Protein AF-A0A9Q8UU69-F1 (afdb_monomer_lite)

Structure (mmCIF, N/CA/C/O backbone):
data_AF-A0A9Q8UU69-F1
#
_entry.id   AF-A0A9Q8UU69-F1
#
loop_
_atom_site.group_PDB
_atom_site.id
_atom_site.type_symbol
_atom_site.label_atom_id
_atom_site.label_alt_id
_atom_site.label_comp_id
_atom_site.label_asym_id
_atom_site.label_entity_id
_atom_site.label_seq_id
_atom_site.pdbx_PDB_ins_code
_atom_site.Cartn_x
_atom_site.Cartn_y
_atom_site.Cartn_z
_atom_site.occupancy
_atom_site.B_iso_or_equiv
_atom_site.auth_seq_id
_atom_site.auth_comp_id
_atom_site.auth_asym_id
_atom_site.auth_atom_id
_atom_site.pdbx_PDB_model_num
ATOM 1 N N . MET A 1 1 ? 11.390 20.833 4.017 1.00 37.16 1 MET A N 1
ATOM 2 C CA . MET A 1 1 ? 10.562 21.003 5.230 1.00 37.16 1 MET A CA 1
ATOM 3 C C . MET A 1 1 ? 10.595 19.684 5.981 1.00 37.16 1 MET A C 1
ATOM 5 O O . MET A 1 1 ? 10.158 18.682 5.435 1.00 37.16 1 MET A O 1
ATOM 9 N N . LYS A 1 2 ? 11.253 19.647 7.144 1.00 29.12 2 LYS A N 1
ATOM 10 C CA . LYS A 1 2 ? 11.398 18.438 7.964 1.00 29.12 2 LYS A CA 1
ATOM 11 C C . LYS A 1 2 ? 10.147 18.330 8.836 1.00 29.12 2 LYS A C 1
ATOM 13 O O . LYS A 1 2 ? 10.017 19.093 9.785 1.00 29.12 2 LYS A O 1
ATOM 18 N N . PHE A 1 3 ? 9.212 17.453 8.485 1.00 32.41 3 PHE A N 1
ATOM 19 C CA . PHE A 1 3 ? 8.108 17.127 9.382 1.00 32.41 3 PHE A CA 1
ATOM 20 C C . PHE A 1 3 ? 8.632 16.148 10.431 1.00 32.41 3 PHE A C 1
ATOM 22 O O . PHE A 1 3 ? 8.885 14.984 10.128 1.00 32.41 3 PHE A O 1
ATOM 29 N N . SER A 1 4 ? 8.842 16.653 11.648 1.00 34.62 4 SER A N 1
ATOM 30 C CA . SER A 1 4 ? 9.003 15.831 12.845 1.00 34.62 4 SER A CA 1
ATOM 31 C C . SER A 1 4 ? 7.801 14.902 12.963 1.00 34.62 4 SER A C 1
ATOM 33 O O . SER A 1 4 ? 6.692 15.350 13.252 1.00 34.62 4 SER A O 1
ATOM 35 N N . MET A 1 5 ? 8.017 13.609 12.739 1.00 35.50 5 MET A N 1
ATOM 36 C CA . MET A 1 5 ? 7.087 12.585 13.188 1.00 35.50 5 MET A CA 1
ATOM 37 C C . MET A 1 5 ? 7.252 12.456 14.698 1.00 35.50 5 MET A C 1
ATOM 39 O O . MET A 1 5 ? 8.263 11.962 15.192 1.00 35.50 5 MET A O 1
ATOM 43 N N . VAL A 1 6 ? 6.258 12.954 15.427 1.00 34.88 6 VAL A N 1
ATOM 44 C CA . VAL A 1 6 ? 6.075 12.652 16.842 1.00 34.88 6 VAL A CA 1
ATOM 45 C C . VAL A 1 6 ? 5.747 11.165 16.932 1.00 34.88 6 VAL A C 1
ATOM 47 O O . VAL A 1 6 ? 4.643 10.737 16.605 1.00 34.88 6 VAL A O 1
ATOM 50 N N . ALA A 1 7 ? 6.738 10.374 17.332 1.00 37.72 7 ALA A N 1
ATOM 51 C CA . ALA A 1 7 ? 6.528 9.022 17.808 1.00 37.72 7 ALA A CA 1
ATOM 52 C C . ALA A 1 7 ? 5.813 9.114 19.162 1.00 37.72 7 ALA A C 1
ATOM 54 O O . ALA A 1 7 ? 6.440 9.351 20.190 1.00 37.72 7 ALA A O 1
ATOM 55 N N . ALA A 1 8 ? 4.494 8.956 19.153 1.00 39.19 8 ALA A N 1
ATOM 56 C CA . ALA A 1 8 ? 3.713 8.674 20.350 1.00 39.19 8 ALA A CA 1
ATOM 57 C C . ALA A 1 8 ? 3.267 7.209 20.292 1.00 39.19 8 ALA A C 1
ATOM 59 O O . ALA A 1 8 ? 2.091 6.903 20.140 1.00 39.19 8 ALA A O 1
ATOM 60 N N . ALA A 1 9 ? 4.236 6.296 20.357 1.00 34.91 9 ALA A N 1
ATOM 61 C CA . ALA A 1 9 ? 3.977 4.896 20.667 1.00 34.91 9 ALA A CA 1
ATOM 62 C C . ALA A 1 9 ? 4.223 4.706 22.166 1.00 34.91 9 ALA A C 1
ATOM 64 O O . ALA A 1 9 ? 5.233 4.149 22.592 1.00 34.91 9 ALA A O 1
ATOM 65 N N . SER A 1 10 ? 3.303 5.229 22.974 1.00 35.50 10 SER A N 1
ATOM 66 C CA . SER A 1 10 ? 3.180 4.815 24.366 1.00 35.50 10 SER A CA 1
ATOM 67 C C . SER A 1 10 ? 2.611 3.402 24.347 1.00 35.50 10 SER A C 1
ATOM 69 O O . SER A 1 10 ? 1.400 3.210 24.302 1.00 35.50 10 SER A O 1
ATOM 71 N N . ILE A 1 11 ? 3.502 2.413 24.320 1.00 38.69 11 ILE A N 1
ATOM 72 C CA . ILE A 1 11 ? 3.183 1.023 24.634 1.00 38.69 11 ILE A CA 1
ATOM 73 C C . ILE A 1 11 ? 2.704 1.023 26.087 1.00 38.69 11 ILE A C 1
ATOM 75 O O . ILE A 1 11 ? 3.501 0.949 27.020 1.00 38.69 11 ILE A O 1
ATOM 79 N N . LEU A 1 12 ? 1.396 1.160 26.293 1.00 38.31 12 LEU A N 1
ATOM 80 C CA . LEU A 1 12 ? 0.784 0.737 27.537 1.00 38.31 12 LEU A CA 1
ATOM 81 C C . LEU A 1 12 ? 0.593 -0.765 27.416 1.00 38.31 12 LEU A C 1
ATOM 83 O O . LEU A 1 12 ? -0.357 -1.253 26.813 1.00 38.31 12 LEU A O 1
ATOM 87 N N . ALA A 1 13 ? 1.553 -1.484 27.992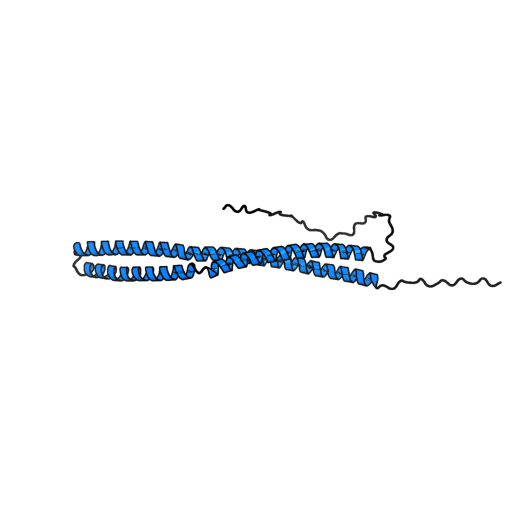 1.00 41.16 13 ALA A N 1
ATOM 88 C CA . ALA A 1 13 ? 1.344 -2.824 28.493 1.00 41.16 13 ALA A CA 1
ATOM 89 C C . ALA A 1 13 ? 0.130 -2.790 29.434 1.00 41.16 13 ALA A C 1
ATOM 91 O O . ALA A 1 13 ? 0.257 -2.503 30.623 1.00 41.16 13 ALA A O 1
ATOM 92 N N . MET A 1 14 ? -1.065 -3.026 28.897 1.00 41.06 14 MET A N 1
ATOM 93 C CA . MET A 1 14 ? -2.233 -3.320 29.711 1.00 41.06 14 MET A CA 1
ATOM 94 C C . MET A 1 14 ? -2.220 -4.821 29.925 1.00 41.06 14 MET A C 1
ATOM 96 O O . MET A 1 14 ? -2.689 -5.609 29.108 1.00 41.06 14 MET A O 1
ATOM 100 N N . GLY A 1 15 ? -1.548 -5.194 31.014 1.00 33.50 15 GLY A N 1
ATOM 101 C CA . GLY A 1 15 ? -1.617 -6.533 31.559 1.00 33.50 15 GLY A CA 1
ATOM 102 C C . GLY A 1 15 ? -3.068 -6.948 31.757 1.00 33.50 15 GLY A C 1
ATOM 103 O O . GLY A 1 15 ? -3.945 -6.109 31.969 1.00 33.50 15 GLY A O 1
ATOM 104 N N . ALA A 1 16 ? -3.278 -8.259 31.676 1.00 34.62 16 ALA A N 1
ATOM 105 C CA . ALA A 1 16 ? -4.510 -8.933 32.035 1.00 34.62 16 ALA A CA 1
ATOM 106 C C . ALA A 1 16 ? -5.135 -8.275 33.271 1.00 34.62 16 ALA A C 1
ATOM 108 O O . ALA A 1 16 ? -4.663 -8.456 34.396 1.00 34.62 16 ALA A O 1
ATOM 109 N N . MET A 1 17 ? -6.191 -7.490 33.059 1.00 39.41 17 MET A N 1
ATOM 110 C CA . MET A 1 17 ? -7.046 -7.092 34.158 1.00 39.41 17 MET A CA 1
ATOM 111 C C . MET A 1 17 ? -7.905 -8.308 34.436 1.00 39.41 17 MET A C 1
ATOM 113 O O . MET A 1 17 ? -8.891 -8.576 33.750 1.00 39.41 17 MET A O 1
ATOM 117 N N . ALA A 1 18 ? -7.453 -9.087 35.418 1.00 35.09 18 ALA A N 1
ATOM 118 C CA . ALA A 1 18 ? -8.325 -9.965 36.162 1.00 35.09 18 ALA A CA 1
ATOM 119 C C . ALA A 1 18 ? -9.640 -9.217 36.398 1.00 35.09 18 ALA A C 1
ATOM 121 O O . ALA A 1 18 ? -9.627 -8.068 36.856 1.00 35.09 18 ALA A O 1
ATOM 122 N N . ALA A 1 19 ? -10.756 -9.862 36.046 1.00 35.81 19 ALA A N 1
ATOM 123 C CA . ALA A 1 19 ? -12.071 -9.435 36.490 1.00 35.81 19 ALA A CA 1
ATOM 124 C C . ALA A 1 19 ? -11.951 -9.040 37.969 1.00 35.81 19 ALA A C 1
ATOM 126 O O . ALA A 1 19 ? -11.328 -9.800 38.720 1.00 35.81 19 ALA A O 1
ATOM 127 N N . PRO A 1 20 ? -12.450 -7.865 38.391 1.00 36.62 20 PRO A N 1
ATOM 128 C CA . PRO A 1 20 ? -12.364 -7.477 39.785 1.00 36.62 20 PRO A CA 1
ATOM 129 C C . PRO A 1 20 ? -13.028 -8.580 40.608 1.00 36.62 20 PRO A C 1
ATOM 131 O O . PRO A 1 20 ? -14.249 -8.739 40.594 1.00 36.62 20 PRO A O 1
ATOM 134 N N . SER A 1 21 ? -12.207 -9.378 41.297 1.00 38.47 21 SER A N 1
ATOM 135 C CA . SER A 1 21 ? -12.687 -10.222 42.376 1.00 38.47 21 SER A CA 1
ATOM 136 C C . SER A 1 21 ? -13.408 -9.293 43.346 1.00 38.47 21 SER A C 1
ATOM 138 O O . SER A 1 21 ? -12.883 -8.199 43.593 1.00 38.47 21 SER A O 1
ATOM 140 N N . PRO A 1 22 ? -14.565 -9.674 43.900 1.00 37.31 22 PRO A N 1
ATOM 141 C CA . PRO A 1 22 ? -15.213 -8.873 44.923 1.00 37.31 22 PRO A CA 1
ATOM 142 C C . PRO A 1 22 ? -14.236 -8.745 46.093 1.00 37.31 22 PRO A C 1
ATOM 144 O O . PRO A 1 22 ? -14.034 -9.682 46.859 1.00 37.31 22 PRO A O 1
ATOM 147 N N . ALA A 1 23 ? -13.558 -7.601 46.177 1.00 37.09 23 ALA A N 1
ATOM 148 C CA . ALA A 1 23 ? -12.707 -7.282 47.298 1.00 37.09 23 ALA A CA 1
ATOM 149 C C . ALA A 1 23 ? -13.635 -7.083 48.494 1.00 37.09 23 ALA A C 1
ATOM 151 O O . ALA A 1 23 ? -14.345 -6.082 48.599 1.00 37.09 23 ALA A O 1
ATOM 152 N N . GLU A 1 24 ? -13.639 -8.075 49.377 1.00 39.97 24 GLU A N 1
ATOM 153 C CA . GLU A 1 24 ? -14.034 -7.926 50.768 1.00 39.97 24 GLU A CA 1
ATOM 154 C C . GLU A 1 24 ? -13.194 -6.789 51.365 1.00 39.97 24 GLU A C 1
ATOM 156 O O . GLU A 1 24 ? -12.027 -6.942 51.714 1.00 39.97 24 GLU A O 1
ATOM 161 N N . GLY A 1 25 ? -13.772 -5.593 51.381 1.00 36.44 25 GLY A N 1
ATOM 162 C CA . GLY A 1 25 ? -13.089 -4.365 51.757 1.00 36.44 25 GLY A CA 1
ATOM 163 C C . GLY A 1 25 ? -14.107 -3.322 52.176 1.00 36.44 25 GLY A C 1
ATOM 164 O O . GLY A 1 25 ? -14.420 -2.398 51.431 1.00 36.44 25 GLY A O 1
ATOM 165 N N . LEU A 1 26 ? -14.648 -3.503 53.381 1.00 41.72 26 LEU A N 1
ATOM 166 C CA . LEU A 1 26 ? -15.467 -2.533 54.100 1.00 41.72 26 LEU A CA 1
ATOM 167 C C . LEU A 1 26 ? -14.690 -1.218 54.283 1.00 41.72 26 LEU A C 1
ATOM 169 O O . LEU A 1 26 ? -14.021 -1.017 55.292 1.00 41.72 26 LEU A O 1
ATOM 173 N N . VAL A 1 27 ? -14.805 -0.291 53.333 1.00 42.62 27 VAL A N 1
ATOM 174 C CA . VAL A 1 27 ? -14.505 1.123 53.581 1.00 42.62 27 VAL A CA 1
ATOM 175 C C . VAL A 1 27 ? -15.834 1.840 53.753 1.00 42.62 27 VAL A C 1
ATOM 177 O O . VAL A 1 27 ? -16.511 2.204 52.791 1.00 42.62 27 VAL A O 1
ATOM 180 N N . ALA A 1 28 ? -16.223 2.008 55.016 1.00 41.84 28 ALA A N 1
ATOM 181 C CA . ALA A 1 28 ? -17.361 2.812 55.428 1.00 41.84 28 ALA A CA 1
ATOM 182 C C . ALA A 1 28 ? -17.122 4.279 55.037 1.00 41.84 28 ALA A C 1
ATOM 184 O O . ALA A 1 28 ? -16.539 5.061 55.787 1.00 41.84 28 ALA A O 1
ATOM 185 N N . ARG A 1 29 ? -17.575 4.662 53.840 1.00 42.56 29 ARG A N 1
ATOM 186 C CA . ARG A 1 29 ? -17.688 6.065 53.442 1.00 42.56 29 ARG A CA 1
ATOM 187 C C . ARG A 1 29 ? -18.981 6.609 54.045 1.00 42.56 29 ARG A C 1
ATOM 189 O O . ARG A 1 29 ? -20.069 6.449 53.500 1.00 42.56 29 ARG A O 1
ATOM 196 N N . THR A 1 30 ? -18.850 7.193 55.228 1.00 50.94 30 THR A N 1
ATOM 197 C CA . THR A 1 30 ? -19.909 7.890 55.956 1.00 50.94 30 THR A CA 1
ATOM 198 C C . THR A 1 30 ? -20.377 9.111 55.159 1.00 50.94 30 THR A C 1
ATOM 200 O O . THR A 1 30 ? -19.631 10.061 54.945 1.00 50.94 30 THR A O 1
ATOM 203 N N . GLY A 1 31 ? -21.624 9.073 54.684 1.00 43.34 31 GLY A N 1
ATOM 204 C CA . GLY A 1 31 ? -22.252 10.195 53.985 1.00 43.34 31 GLY A CA 1
ATOM 205 C C . GLY A 1 31 ? -23.425 9.765 53.107 1.00 43.34 31 GLY A C 1
ATOM 206 O O . GLY A 1 31 ? -23.242 9.531 51.919 1.00 43.34 31 GLY A O 1
ATOM 207 N N . TYR A 1 32 ? -24.608 9.644 53.722 1.00 49.22 32 TYR A N 1
ATOM 208 C CA . TYR A 1 32 ? -25.952 9.674 53.121 1.00 49.22 32 TYR A CA 1
ATOM 209 C C . TYR A 1 32 ? -26.054 9.377 51.611 1.00 49.22 32 TYR A C 1
ATOM 211 O O . TYR A 1 32 ? -25.982 10.289 50.787 1.00 49.22 32 TYR A O 1
ATOM 219 N N . LYS A 1 33 ? -26.365 8.128 51.245 1.00 48.53 33 LYS A N 1
ATOM 220 C CA . LYS A 1 33 ? -27.003 7.819 49.954 1.00 48.53 33 LYS A CA 1
ATOM 221 C C . LYS A 1 33 ? -28.144 6.827 50.170 1.00 48.53 33 LYS A C 1
ATOM 223 O O . LYS A 1 33 ? -27.960 5.623 50.088 1.00 48.53 33 LYS A O 1
ATOM 228 N N . ASN A 1 34 ? -29.331 7.366 50.453 1.00 60.00 34 ASN A N 1
ATOM 229 C CA . ASN A 1 34 ? -30.603 6.634 50.551 1.00 60.00 34 ASN A CA 1
ATOM 230 C C . ASN A 1 34 ? -31.151 6.229 49.163 1.00 60.00 34 ASN A C 1
ATOM 232 O O . ASN A 1 34 ? -32.354 6.304 48.927 1.00 60.00 34 ASN A O 1
ATOM 236 N N . ASP A 1 35 ? -30.285 5.849 48.222 1.00 68.69 35 ASP A N 1
ATOM 237 C CA . ASP A 1 35 ? -30.699 5.333 46.916 1.00 68.69 35 ASP A CA 1
ATOM 238 C C . ASP A 1 35 ? -30.419 3.828 46.900 1.00 68.69 35 ASP A C 1
ATOM 240 O O . ASP A 1 35 ? -29.264 3.400 46.934 1.00 68.69 35 ASP A O 1
ATOM 244 N N . LYS A 1 36 ? -31.491 3.026 46.897 1.00 80.69 36 LYS A N 1
ATOM 245 C CA . LYS A 1 36 ? -31.443 1.554 46.931 1.00 80.69 36 LYS A CA 1
ATOM 246 C C . LYS A 1 36 ? -30.607 0.972 45.783 1.00 80.69 36 LYS A C 1
ATOM 248 O O . LYS A 1 36 ? -30.144 -0.154 45.908 1.00 80.69 36 LYS A O 1
ATOM 253 N N . CYS A 1 37 ? -30.415 1.744 44.712 1.00 89.38 37 CYS A N 1
ATOM 254 C CA . CYS A 1 37 ? -29.737 1.339 43.483 1.00 89.38 37 CYS A CA 1
ATOM 255 C C . CYS A 1 37 ? -28.444 2.122 43.228 1.00 89.38 37 CYS A C 1
ATOM 257 O O . CYS A 1 37 ? -28.012 2.272 42.083 1.00 89.38 37 CYS A O 1
ATOM 259 N N . TYR A 1 38 ? -27.852 2.703 44.279 1.00 87.50 38 TYR A N 1
ATOM 260 C CA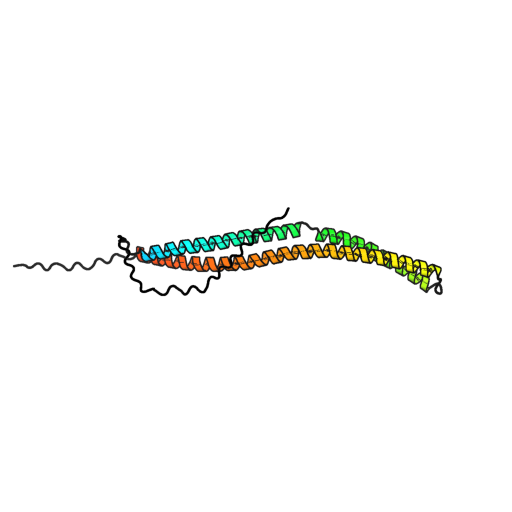 . TYR A 1 38 ? -26.654 3.529 44.148 1.00 87.50 38 TYR A CA 1
ATOM 261 C C . TYR A 1 38 ? -25.480 2.770 43.514 1.00 87.50 38 TYR A C 1
ATOM 263 O O . TYR A 1 38 ? -24.780 3.334 42.675 1.00 87.50 38 TYR A O 1
ATOM 271 N N . ASN A 1 39 ? -25.277 1.508 43.897 1.00 88.38 39 ASN A N 1
ATOM 272 C CA . ASN A 1 39 ? -24.146 0.707 43.431 1.00 88.38 39 ASN A CA 1
ATOM 273 C C . ASN A 1 39 ? -24.278 0.371 41.942 1.00 88.38 39 ASN A C 1
ATOM 275 O O . ASN A 1 39 ? -23.323 0.536 41.191 1.00 88.38 39 ASN A O 1
ATOM 279 N N . GLU A 1 40 ? -25.472 -0.023 41.502 1.00 90.94 40 GLU A N 1
ATOM 280 C CA . GLU A 1 40 ? -25.780 -0.323 40.104 1.00 90.94 40 GLU A CA 1
ATOM 281 C C . GLU A 1 40 ? -25.663 0.938 39.239 1.00 90.94 40 GLU A C 1
ATOM 283 O O . GLU A 1 40 ? -25.102 0.904 38.146 1.00 90.94 40 GLU A O 1
ATOM 288 N N . LYS A 1 41 ? -26.117 2.083 39.762 1.00 91.50 41 LYS A N 1
ATOM 289 C CA . LYS A 1 41 ? -25.973 3.384 39.099 1.00 91.50 41 LYS A CA 1
ATOM 290 C C . LYS A 1 41 ? -24.515 3.803 38.941 1.00 91.50 41 LYS A C 1
ATOM 292 O O . LYS A 1 41 ? -24.153 4.360 37.909 1.00 91.50 41 LYS A O 1
ATOM 297 N N . ASP A 1 42 ? -23.699 3.615 39.978 1.00 92.12 42 ASP A N 1
ATOM 298 C CA . ASP A 1 42 ? -22.274 3.947 39.935 1.00 92.12 42 ASP A CA 1
ATOM 299 C C . ASP A 1 42 ? -21.534 3.022 38.962 1.00 92.12 42 ASP A C 1
ATOM 301 O O . ASP A 1 42 ? -20.773 3.513 38.133 1.00 92.12 42 ASP A O 1
ATOM 305 N N . ALA A 1 43 ? -21.835 1.719 38.979 1.00 91.69 43 ALA A N 1
ATOM 306 C CA . ALA A 1 43 ? -21.274 0.742 38.049 1.00 91.69 43 ALA A CA 1
ATOM 307 C C . ALA A 1 43 ? -21.615 1.064 36.584 1.00 91.69 43 ALA A C 1
ATOM 309 O O . ALA A 1 43 ? -20.714 1.091 35.747 1.00 91.69 43 ALA A O 1
ATOM 310 N N . TRP A 1 44 ? -22.879 1.379 36.279 1.00 93.62 44 TRP A N 1
ATOM 311 C CA . TRP A 1 44 ? -23.290 1.807 34.937 1.00 93.62 44 TRP A CA 1
ATOM 312 C C . TRP A 1 44 ? -22.557 3.083 34.497 1.00 93.62 44 TRP A C 1
ATOM 314 O O . TRP A 1 44 ? -21.935 3.096 33.440 1.00 93.62 44 TRP A O 1
ATOM 324 N N . LYS A 1 45 ? -22.501 4.114 35.351 1.00 93.81 45 LYS A N 1
ATOM 325 C CA . LYS A 1 45 ? -21.781 5.366 35.047 1.00 93.81 45 LYS A CA 1
ATOM 326 C C . LYS A 1 45 ? -20.276 5.195 34.879 1.00 93.81 45 LYS A C 1
ATOM 328 O O . LYS A 1 45 ? -19.640 5.978 34.174 1.00 93.81 45 LYS A O 1
ATOM 333 N N . GLN A 1 46 ? -19.669 4.259 35.603 1.00 93.88 46 GLN A N 1
ATOM 334 C CA . GLN A 1 46 ? -18.271 3.912 35.381 1.00 93.88 46 GLN A CA 1
ATOM 335 C C . GLN A 1 46 ? -18.119 3.243 34.016 1.00 93.88 46 GLN A C 1
ATOM 337 O O . GLN A 1 46 ? -17.227 3.637 33.272 1.00 93.88 46 GLN A O 1
ATOM 342 N N . CYS A 1 47 ? -19.019 2.321 33.665 1.00 94.75 47 CYS A N 1
ATOM 343 C CA . CYS A 1 47 ? -19.028 1.661 32.363 1.00 94.75 47 CYS A CA 1
ATOM 344 C C . CYS A 1 47 ? -19.149 2.661 31.203 1.00 94.75 47 CYS A C 1
ATOM 346 O O . CYS A 1 47 ? -18.273 2.662 30.343 1.00 94.75 47 CYS A O 1
ATOM 348 N N . GLU A 1 48 ? -20.117 3.587 31.243 1.00 94.56 48 GLU A N 1
ATOM 349 C CA . GLU A 1 48 ? -20.293 4.632 30.213 1.00 94.56 48 GLU A CA 1
ATOM 350 C C . GLU A 1 48 ? -18.993 5.413 29.954 1.00 94.56 48 GLU A C 1
ATOM 352 O O . GLU A 1 48 ? -18.606 5.648 28.814 1.00 94.56 48 GLU A O 1
ATOM 357 N N . LYS A 1 49 ? -18.251 5.775 31.011 1.00 94.44 49 LYS A N 1
ATOM 358 C CA . LYS A 1 49 ? -16.971 6.491 30.861 1.00 94.44 49 LYS A CA 1
ATOM 359 C C . LYS A 1 49 ? -15.901 5.661 30.156 1.00 94.44 49 LYS A C 1
ATOM 361 O O . LYS A 1 49 ? -15.044 6.231 29.479 1.00 94.44 49 LYS A O 1
ATOM 366 N N . TYR A 1 50 ? -15.885 4.349 30.385 1.00 91.38 50 TYR A N 1
ATOM 367 C CA . TYR A 1 50 ? -14.948 3.447 29.722 1.00 91.38 50 TYR A CA 1
ATOM 368 C C . TYR A 1 50 ? -15.355 3.208 28.268 1.00 91.38 50 TYR A C 1
ATOM 370 O O . TYR A 1 50 ? -14.487 3.275 27.402 1.00 91.38 50 TYR A O 1
ATOM 378 N N . GLU A 1 51 ? -16.644 3.016 27.992 1.00 93.19 51 GLU A N 1
ATOM 379 C CA . GLU A 1 51 ? -17.179 2.911 26.633 1.00 93.19 51 GLU A CA 1
ATOM 380 C C . GLU A 1 51 ? -16.854 4.164 25.807 1.00 93.19 51 GLU A C 1
ATOM 382 O O . GLU A 1 51 ? -16.259 4.057 24.737 1.00 93.19 51 GLU A O 1
ATOM 387 N N . ASP A 1 52 ? -17.107 5.359 26.353 1.00 93.56 52 ASP A N 1
ATOM 388 C CA . ASP A 1 52 ? -16.755 6.642 25.731 1.00 93.56 52 ASP A CA 1
ATOM 389 C C . ASP A 1 52 ? -15.261 6.752 25.406 1.00 93.56 52 ASP A C 1
ATOM 391 O O . ASP A 1 52 ? -14.860 7.410 24.440 1.00 93.56 52 ASP A O 1
ATOM 395 N N . LYS A 1 53 ? -14.406 6.158 26.245 1.00 93.81 53 LYS A N 1
ATOM 396 C CA . LYS A 1 53 ? -12.963 6.135 26.012 1.00 93.81 53 LYS A CA 1
ATOM 397 C C . LYS A 1 53 ? -12.620 5.206 24.846 1.00 93.81 53 LYS A C 1
ATOM 399 O O . LYS A 1 53 ? -11.876 5.633 23.968 1.00 93.81 53 LYS A O 1
ATOM 404 N N . GLN A 1 54 ? -13.177 3.995 24.819 1.00 93.00 54 GLN A N 1
ATOM 405 C CA . GLN A 1 54 ? -12.961 3.038 23.726 1.00 93.00 54 GLN A CA 1
ATOM 406 C C . GLN A 1 54 ? -13.460 3.592 22.393 1.00 93.00 54 GLN A C 1
ATOM 408 O O . GLN A 1 54 ? -12.736 3.579 21.400 1.00 93.00 54 GLN A O 1
ATOM 413 N N . LYS A 1 55 ? -14.647 4.205 22.396 1.00 95.19 55 LYS A N 1
ATOM 414 C CA . LYS A 1 55 ? -15.213 4.863 21.220 1.00 95.19 55 LYS A CA 1
ATOM 415 C C . LYS A 1 55 ? -14.302 5.958 20.669 1.00 95.19 55 LYS A C 1
ATOM 417 O O . LYS A 1 55 ? -14.088 6.026 19.466 1.00 95.19 55 LYS A O 1
ATOM 422 N N . LYS A 1 56 ? -13.700 6.783 21.534 1.00 95.50 56 LYS A N 1
ATOM 423 C CA . LYS A 1 56 ? -12.730 7.807 21.104 1.00 95.50 56 LYS A CA 1
ATOM 424 C C . LYS A 1 56 ? -11.468 7.208 20.491 1.00 95.50 56 LYS A C 1
ATOM 426 O O . LYS A 1 56 ? -10.931 7.789 19.552 1.00 95.50 56 LYS A O 1
ATOM 431 N N . GLU A 1 57 ? -10.976 6.093 21.029 1.00 93.75 57 GLU A N 1
ATOM 432 C CA . GLU A 1 57 ? -9.816 5.388 20.472 1.00 93.75 57 GLU A CA 1
ATOM 433 C C . GLU A 1 57 ? -10.145 4.804 19.087 1.00 93.75 57 GLU A C 1
ATOM 435 O O . GLU A 1 57 ? -9.367 4.993 18.147 1.00 93.75 57 GLU A O 1
ATOM 440 N N . TYR A 1 58 ? -11.334 4.214 18.926 1.00 95.94 58 TYR A N 1
ATOM 441 C CA . TYR A 1 58 ? -11.856 3.766 17.633 1.00 95.94 58 TYR A CA 1
ATOM 442 C C . TYR A 1 58 ? -12.020 4.924 16.634 1.00 95.94 58 TYR A C 1
ATOM 444 O O . TYR A 1 58 ? -11.433 4.882 15.553 1.00 95.94 58 TYR A O 1
ATOM 452 N N . ASP A 1 59 ? -12.713 6.004 17.009 1.00 96.62 59 ASP A N 1
ATOM 453 C CA . ASP A 1 59 ? -12.916 7.188 16.160 1.00 96.62 59 ASP A CA 1
ATOM 454 C C . ASP A 1 59 ? -11.576 7.792 15.704 1.00 96.62 59 ASP A C 1
ATOM 456 O O . ASP A 1 59 ? -11.400 8.190 14.546 1.00 96.62 59 ASP A O 1
ATOM 460 N N . GLN A 1 60 ? -10.593 7.842 16.609 1.00 96.50 60 GLN A N 1
ATOM 461 C CA . GLN A 1 60 ? -9.246 8.298 16.288 1.00 96.50 60 GLN A CA 1
ATOM 462 C C . GLN A 1 60 ? -8.553 7.350 15.300 1.00 96.50 60 GLN A C 1
ATOM 464 O O . GLN A 1 60 ? -7.870 7.827 14.389 1.00 96.50 60 GLN A O 1
ATOM 469 N N . CYS A 1 61 ? -8.727 6.034 15.442 1.00 96.25 61 CYS A N 1
ATOM 470 C CA . CYS A 1 61 ? -8.210 5.060 14.486 1.00 96.25 61 CYS A CA 1
ATOM 471 C C . CYS A 1 61 ? -8.815 5.270 13.093 1.00 96.25 61 CYS A C 1
ATOM 473 O O . CYS A 1 61 ? -8.065 5.466 12.134 1.00 96.25 61 CYS A O 1
ATOM 475 N N . VAL A 1 62 ? -10.147 5.333 12.998 1.00 97.44 62 VAL A N 1
ATOM 476 C CA . VAL A 1 62 ? -10.890 5.532 11.742 1.00 97.44 62 VAL A CA 1
ATOM 477 C C . VAL A 1 62 ? -10.460 6.823 11.045 1.00 97.44 62 VAL A C 1
ATOM 479 O O . VAL A 1 62 ? -10.293 6.865 9.823 1.00 97.44 62 VAL A O 1
ATOM 482 N N . TYR A 1 63 ? -10.214 7.895 11.801 1.00 97.25 63 TYR A N 1
ATOM 483 C CA . TYR A 1 63 ? -9.661 9.130 11.244 1.00 97.25 63 TYR A CA 1
ATOM 484 C C . TYR A 1 63 ? -8.299 8.907 10.559 1.00 97.25 63 TYR A C 1
ATOM 486 O O . TYR A 1 63 ? -8.069 9.397 9.447 1.00 97.25 63 TYR A O 1
ATOM 494 N N . TYR A 1 64 ? -7.384 8.166 11.192 1.00 95.31 64 TYR A N 1
ATOM 495 C CA . TYR A 1 64 ? -6.071 7.881 10.608 1.00 95.31 64 TYR A CA 1
ATOM 496 C C . TYR A 1 64 ? -6.142 6.904 9.437 1.00 95.31 64 TYR A C 1
ATOM 498 O O . TYR A 1 64 ? -5.435 7.117 8.451 1.00 95.31 64 TYR A O 1
ATOM 506 N N . GLU A 1 65 ? -6.992 5.884 9.514 1.00 96.62 65 GLU A N 1
ATOM 507 C CA . GLU A 1 65 ? -7.240 4.956 8.413 1.00 96.62 65 GLU A CA 1
ATOM 508 C C . GLU A 1 65 ? -7.701 5.711 7.161 1.00 96.62 65 GLU A C 1
ATOM 510 O O . GLU A 1 65 ? -7.080 5.597 6.103 1.00 96.62 65 GLU A O 1
ATOM 515 N N . ASN A 1 66 ? -8.705 6.584 7.296 1.00 95.94 66 ASN A N 1
ATOM 516 C CA . ASN A 1 66 ? -9.200 7.402 6.188 1.00 95.94 66 ASN A CA 1
ATOM 517 C C . ASN A 1 66 ? -8.111 8.307 5.600 1.00 95.94 66 ASN A C 1
ATOM 519 O O . ASN A 1 66 ? -8.006 8.455 4.383 1.00 95.94 66 ASN A O 1
ATOM 523 N N . LYS A 1 67 ? -7.234 8.863 6.441 1.00 96.25 67 LYS A N 1
ATOM 524 C CA . LYS A 1 67 ? -6.088 9.641 5.960 1.00 96.25 67 LYS A CA 1
ATOM 525 C C . LYS A 1 67 ? -5.115 8.790 5.131 1.00 96.25 67 LYS A C 1
ATOM 527 O O . LYS A 1 67 ? -4.602 9.268 4.121 1.00 96.25 67 LYS A O 1
ATOM 532 N N . LYS A 1 68 ? -4.851 7.542 5.534 1.00 95.50 68 LYS A N 1
ATOM 533 C CA . LYS A 1 68 ? -3.992 6.612 4.777 1.00 95.50 68 LYS A CA 1
ATOM 534 C C . LYS A 1 68 ? -4.635 6.177 3.466 1.00 95.50 68 LYS A C 1
ATOM 536 O O . LYS A 1 68 ? -3.968 6.176 2.431 1.00 95.50 68 LYS A O 1
ATOM 541 N N . LYS A 1 69 ? -5.937 5.914 3.494 1.00 95.38 69 LYS A N 1
ATOM 542 C CA . LYS A 1 69 ? -6.760 5.649 2.315 1.00 95.38 69 LYS A CA 1
ATOM 543 C C . LYS A 1 69 ? -6.705 6.802 1.308 1.00 95.38 69 LYS A C 1
ATOM 545 O O . LYS A 1 69 ? -6.497 6.576 0.115 1.00 95.38 69 LYS A O 1
ATOM 550 N N . ASP A 1 70 ? -6.797 8.044 1.779 1.00 94.31 70 ASP A N 1
ATOM 551 C CA . ASP A 1 70 ? -6.648 9.238 0.942 1.00 94.31 70 ASP A CA 1
ATOM 552 C C . ASP A 1 70 ? -5.259 9.343 0.305 1.00 94.31 70 ASP A C 1
ATOM 554 O O . ASP A 1 70 ? -5.144 9.692 -0.872 1.00 94.31 70 ASP A O 1
ATOM 558 N N . ASP A 1 71 ? -4.196 9.058 1.060 1.00 91.56 71 ASP A N 1
ATOM 559 C CA . ASP A 1 71 ? -2.826 9.067 0.538 1.00 91.56 71 ASP A CA 1
ATOM 560 C C . ASP A 1 71 ? -2.643 8.000 -0.559 1.00 91.56 71 ASP A C 1
ATOM 562 O O . ASP A 1 71 ? -2.085 8.298 -1.622 1.00 91.56 71 ASP A O 1
ATOM 566 N N . TYR A 1 72 ? -3.202 6.798 -0.368 1.00 91.50 72 TYR A N 1
ATOM 567 C CA . TYR A 1 72 ? -3.251 5.753 -1.395 1.00 91.50 72 TYR A CA 1
ATOM 568 C C . TYR A 1 72 ? -3.997 6.218 -2.653 1.00 91.50 72 TYR A C 1
ATOM 570 O O . TYR A 1 72 ? -3.452 6.146 -3.760 1.00 91.50 72 TYR A O 1
ATOM 578 N N . TYR A 1 73 ? -5.208 6.766 -2.515 1.00 89.69 73 TYR A N 1
ATOM 579 C CA . TYR A 1 73 ? -5.976 7.236 -3.671 1.00 89.69 73 TYR A CA 1
ATOM 580 C C . TYR A 1 73 ? -5.314 8.411 -4.385 1.00 89.69 73 TYR A C 1
ATOM 582 O O . TYR A 1 73 ? -5.362 8.475 -5.614 1.00 89.69 73 TYR A O 1
ATOM 590 N N . LYS A 1 74 ? -4.650 9.320 -3.662 1.00 88.94 74 LYS A N 1
ATOM 591 C CA . LYS A 1 74 ? -3.839 10.383 -4.274 1.00 88.94 74 LYS A CA 1
ATOM 592 C C . LYS A 1 74 ? -2.667 9.807 -5.058 1.00 88.94 74 LYS A C 1
ATOM 594 O O . LYS A 1 74 ? -2.390 10.308 -6.144 1.00 88.94 74 LYS A O 1
ATOM 599 N N . CYS A 1 75 ? -2.003 8.768 -4.549 1.00 86.69 75 CYS A N 1
ATOM 600 C CA . CYS A 1 75 ? -0.938 8.077 -5.278 1.00 86.69 75 CYS A CA 1
ATOM 601 C C . CYS A 1 75 ? -1.476 7.448 -6.569 1.00 86.69 75 CYS A C 1
ATOM 603 O O . CYS A 1 75 ? -0.947 7.709 -7.649 1.00 86.69 75 CYS A O 1
ATOM 605 N N . LYS A 1 76 ? -2.589 6.712 -6.467 1.00 83.31 76 LYS A N 1
ATOM 606 C CA . LYS A 1 76 ? -3.243 6.038 -7.595 1.00 83.31 76 LYS A CA 1
ATOM 607 C C . LYS A 1 76 ? -3.741 7.021 -8.657 1.00 83.31 76 LYS A C 1
ATOM 609 O O . LYS A 1 76 ? -3.482 6.834 -9.838 1.00 83.31 76 LYS A O 1
ATOM 614 N N . LYS A 1 77 ? -4.399 8.107 -8.239 1.00 78.38 77 LYS A N 1
ATOM 615 C CA . LYS A 1 77 ? -4.916 9.159 -9.130 1.00 78.38 77 LYS A CA 1
ATOM 616 C C . LYS A 1 77 ? -3.807 9.973 -9.795 1.00 78.38 77 LYS A C 1
ATOM 618 O O . LYS A 1 77 ? -4.052 10.602 -10.818 1.00 78.38 77 LYS A O 1
ATOM 623 N N . ASN A 1 78 ? -2.600 9.984 -9.227 1.00 71.25 78 ASN A N 1
ATOM 624 C CA . ASN A 1 78 ? -1.483 10.723 -9.806 1.00 71.25 78 ASN A CA 1
ATOM 625 C C . ASN A 1 78 ? -0.961 10.111 -11.111 1.00 71.25 78 ASN A C 1
ATOM 627 O O . ASN A 1 78 ? -0.107 10.741 -11.721 1.00 71.25 78 ASN A O 1
ATOM 631 N N . ASP A 1 79 ? -1.429 8.922 -11.515 1.00 67.56 79 ASP A N 1
ATOM 632 C CA . ASP A 1 79 ? -1.312 8.293 -12.845 1.00 67.56 79 ASP A CA 1
ATOM 633 C C . ASP A 1 79 ? 0.080 8.309 -13.511 1.00 67.56 79 ASP A C 1
ATOM 635 O O . ASP A 1 79 ? 0.253 8.014 -14.695 1.00 67.56 79 ASP A O 1
ATOM 639 N N . LYS A 1 80 ? 1.119 8.611 -12.721 1.00 78.88 80 LYS A N 1
ATOM 640 C CA . LYS A 1 80 ? 2.517 8.669 -13.149 1.00 78.88 80 LYS A CA 1
ATOM 641 C C . LYS A 1 80 ? 2.945 7.326 -13.703 1.00 78.88 80 LYS A C 1
ATOM 643 O O . LYS A 1 80 ? 3.755 7.290 -14.616 1.00 78.88 80 LYS A O 1
ATOM 648 N N . TYR A 1 81 ? 2.384 6.243 -13.169 1.00 81.06 81 TYR A N 1
ATOM 649 C CA . TYR A 1 81 ? 2.590 4.901 -13.680 1.00 81.06 81 TYR A CA 1
ATOM 650 C C . TYR A 1 81 ? 2.093 4.761 -15.123 1.00 81.06 81 TYR A C 1
ATOM 652 O O . TYR A 1 81 ? 2.887 4.400 -15.987 1.00 81.06 81 TYR A O 1
ATOM 660 N N . GLU A 1 82 ? 0.826 5.090 -15.408 1.00 82.50 82 GLU A N 1
ATOM 661 C CA . GLU A 1 82 ? 0.249 4.922 -16.746 1.00 82.50 82 GLU A CA 1
ATOM 662 C C . GLU A 1 82 ? 0.940 5.832 -17.771 1.00 82.50 82 GLU A C 1
ATOM 664 O O . GLU A 1 82 ? 1.299 5.387 -18.864 1.00 82.50 82 GLU A O 1
ATOM 669 N N . ILE A 1 83 ? 1.201 7.089 -17.400 1.00 86.50 83 ILE A N 1
ATOM 670 C CA . ILE A 1 83 ? 1.929 8.044 -18.246 1.00 86.50 83 ILE A CA 1
ATOM 671 C C . ILE A 1 83 ? 3.358 7.546 -18.513 1.00 86.50 83 ILE A C 1
ATOM 673 O O . ILE A 1 83 ? 3.782 7.487 -19.667 1.00 86.50 83 ILE A O 1
ATOM 677 N N . CYS A 1 84 ? 4.084 7.118 -17.475 1.00 89.31 84 CYS A N 1
ATOM 678 C CA . CYS A 1 84 ? 5.445 6.596 -17.620 1.00 89.31 84 CYS A CA 1
ATOM 679 C C . CYS A 1 84 ? 5.475 5.348 -18.508 1.00 89.31 84 CYS A C 1
ATOM 681 O O . CYS A 1 84 ? 6.327 5.236 -19.386 1.00 89.31 84 CYS A O 1
ATOM 683 N N . TYR A 1 85 ? 4.519 4.429 -18.345 1.00 89.31 85 TYR A N 1
ATOM 684 C CA . TYR A 1 85 ? 4.464 3.214 -19.152 1.00 89.31 85 TYR A CA 1
ATOM 685 C C . TYR A 1 85 ? 4.079 3.476 -20.615 1.00 89.31 85 TYR A C 1
ATOM 687 O O . TYR A 1 85 ? 4.573 2.777 -21.503 1.00 89.31 85 TYR A O 1
ATOM 695 N N . LYS A 1 86 ? 3.275 4.508 -20.908 1.00 90.81 86 LYS A N 1
ATOM 696 C CA . LYS A 1 86 ? 3.044 4.972 -22.289 1.00 90.81 86 LYS A CA 1
ATOM 697 C C . LYS A 1 86 ? 4.347 5.443 -22.942 1.00 90.81 86 LYS A C 1
ATOM 699 O O . LYS A 1 86 ? 4.671 4.995 -24.045 1.00 90.81 86 LYS A O 1
ATOM 704 N N . ASP A 1 87 ? 5.126 6.264 -22.243 1.00 90.69 87 ASP A N 1
ATOM 705 C CA . ASP A 1 87 ? 6.420 6.748 -22.736 1.00 90.69 87 ASP A CA 1
ATOM 706 C C . ASP A 1 87 ? 7.453 5.618 -22.865 1.00 90.69 87 ASP A C 1
ATOM 708 O O . ASP A 1 87 ? 8.168 5.538 -23.868 1.00 90.69 87 ASP A O 1
ATOM 712 N N . TYR A 1 88 ? 7.495 4.696 -21.897 1.00 93.44 88 TYR A N 1
ATOM 713 C CA . TYR A 1 88 ? 8.318 3.487 -21.957 1.00 93.44 88 TYR A CA 1
ATOM 714 C C . TYR A 1 88 ? 7.999 2.656 -23.201 1.00 93.44 88 TYR A C 1
ATOM 716 O O . TYR A 1 88 ? 8.910 2.296 -23.942 1.00 93.44 88 TYR A O 1
ATOM 724 N N . ASN A 1 89 ? 6.720 2.383 -23.469 1.00 92.75 89 ASN A N 1
ATOM 725 C CA . ASN A 1 89 ? 6.311 1.571 -24.615 1.00 92.75 89 ASN A CA 1
ATOM 726 C C . ASN A 1 89 ? 6.701 2.222 -25.949 1.00 92.75 89 ASN A C 1
ATOM 728 O O . ASN A 1 89 ? 7.143 1.526 -26.863 1.00 92.75 89 ASN A O 1
ATOM 732 N N . LYS A 1 90 ? 6.625 3.555 -26.041 1.00 92.81 90 LYS A N 1
ATOM 733 C CA . LYS A 1 90 ? 7.116 4.304 -27.205 1.00 92.81 90 LYS A CA 1
ATOM 734 C C . LYS A 1 90 ? 8.638 4.201 -27.362 1.00 92.81 90 LYS A C 1
ATOM 736 O O . LYS A 1 90 ? 9.141 4.036 -28.467 1.00 92.81 90 LYS A O 1
ATOM 741 N N . LYS A 1 91 ? 9.405 4.275 -26.272 1.00 92.06 91 LYS A N 1
ATOM 742 C CA . LYS A 1 91 ? 10.866 4.070 -26.326 1.00 92.06 91 LYS A CA 1
ATOM 743 C C . LYS A 1 91 ? 11.224 2.640 -26.718 1.00 92.06 91 LYS A C 1
ATOM 745 O O . LYS A 1 91 ? 12.102 2.430 -27.555 1.00 92.06 91 LYS A O 1
ATOM 750 N N . LYS A 1 92 ? 10.493 1.671 -26.171 1.00 95.00 92 LYS A N 1
ATOM 751 C CA . LYS A 1 92 ? 10.647 0.254 -26.483 1.00 95.00 92 LYS A CA 1
ATOM 752 C C . LYS A 1 92 ? 10.425 -0.017 -27.971 1.00 95.00 92 LYS A C 1
ATOM 754 O O . LYS A 1 92 ? 11.233 -0.723 -28.562 1.00 95.00 92 LYS A O 1
ATOM 759 N N . SER A 1 93 ? 9.430 0.608 -28.609 1.00 93.94 93 SER A N 1
ATOM 760 C CA . SER A 1 93 ? 9.230 0.438 -30.054 1.00 93.94 93 SER A CA 1
ATOM 761 C C . SER A 1 93 ? 10.419 0.944 -30.882 1.00 93.94 93 SER A C 1
ATOM 763 O O . SER A 1 93 ? 10.820 0.276 -31.831 1.00 93.94 93 SER A O 1
ATOM 765 N N . TYR A 1 94 ? 11.054 2.060 -30.498 1.00 91.62 94 TYR A N 1
ATOM 766 C CA . TYR A 1 94 ? 12.277 2.533 -31.167 1.00 91.62 94 TYR A CA 1
ATOM 767 C C . TYR A 1 94 ? 13.477 1.597 -30.966 1.00 91.62 94 TYR A C 1
ATOM 769 O O . TYR A 1 94 ? 14.346 1.502 -31.838 1.00 91.62 94 TYR A O 1
ATOM 777 N N . TYR A 1 95 ? 13.563 0.928 -29.815 1.00 94.31 95 TYR A N 1
ATOM 778 C CA . TYR A 1 95 ? 14.555 -0.121 -29.591 1.00 94.31 95 TYR A CA 1
ATOM 779 C C . TYR A 1 95 ? 14.273 -1.349 -30.468 1.00 94.31 95 TYR A C 1
ATOM 781 O O . TYR A 1 95 ? 15.185 -1.837 -31.135 1.00 94.31 95 TYR A O 1
ATOM 789 N N . ASP A 1 96 ? 13.018 -1.796 -30.538 1.00 95.31 96 ASP A N 1
ATOM 790 C CA . ASP A 1 96 ? 12.611 -2.936 -31.363 1.00 95.31 96 ASP A CA 1
ATOM 791 C C . ASP A 1 96 ? 12.902 -2.683 -32.855 1.00 95.31 96 ASP A C 1
ATOM 793 O O . ASP A 1 96 ? 13.384 -3.571 -33.561 1.00 95.31 96 ASP A O 1
ATOM 797 N N . GLU A 1 97 ? 12.685 -1.456 -33.340 1.00 95.75 97 GLU A N 1
ATOM 798 C CA . GLU A 1 97 ? 13.109 -1.016 -34.678 1.00 95.75 97 GLU A CA 1
ATOM 799 C C . GLU A 1 97 ? 14.633 -1.048 -34.841 1.00 95.75 97 GLU A C 1
ATOM 801 O O . GLU A 1 97 ? 15.137 -1.589 -35.825 1.00 95.75 97 GLU A O 1
ATOM 806 N N . CYS A 1 98 ? 15.385 -0.561 -33.849 1.00 96.00 98 CYS A N 1
ATOM 807 C CA . CYS A 1 98 ? 16.846 -0.628 -33.868 1.00 96.00 98 CYS A CA 1
ATOM 808 C C . CYS A 1 98 ? 17.346 -2.071 -34.017 1.00 96.00 98 CYS A C 1
ATOM 810 O O . CYS A 1 98 ? 18.240 -2.328 -34.821 1.00 96.00 98 CYS A O 1
ATOM 812 N N . LYS A 1 99 ? 16.745 -3.027 -33.298 1.00 96.50 99 LYS A N 1
ATOM 813 C CA . LYS A 1 99 ? 17.106 -4.449 -33.394 1.00 96.50 99 LYS A CA 1
ATOM 814 C C . LYS A 1 99 ? 16.815 -5.042 -34.771 1.00 96.50 99 LYS A C 1
ATOM 816 O O . LYS A 1 99 ? 17.587 -5.884 -35.232 1.00 96.50 99 LYS A O 1
ATOM 821 N N . LYS A 1 100 ? 15.746 -4.607 -35.448 1.00 96.44 100 LYS A N 1
ATOM 822 C CA . LYS A 1 100 ? 15.469 -5.005 -36.842 1.00 96.44 100 LYS A CA 1
ATOM 823 C C . LYS A 1 100 ? 16.546 -4.482 -37.794 1.00 96.44 100 LYS A C 1
ATOM 825 O O . LYS A 1 100 ? 17.042 -5.238 -38.632 1.00 96.44 100 LYS A O 1
ATOM 830 N N . ASP A 1 101 ? 16.957 -3.227 -37.629 1.00 94.69 101 ASP A N 1
ATOM 831 C CA . ASP A 1 101 ? 18.051 -2.657 -38.418 1.00 94.69 101 ASP A CA 1
ATOM 832 C C . ASP A 1 101 ? 19.378 -3.376 -38.138 1.00 94.69 101 ASP A C 1
ATOM 834 O O . ASP A 1 101 ? 20.082 -3.749 -39.071 1.00 94.69 101 ASP A O 1
ATOM 838 N N . GLU A 1 102 ? 19.729 -3.598 -36.865 1.00 96.25 102 GLU A N 1
ATOM 839 C CA . GLU A 1 102 ? 20.944 -4.319 -36.459 1.00 96.25 102 GLU A CA 1
ATOM 840 C C . GLU A 1 102 ? 21.018 -5.690 -37.127 1.00 96.25 102 GLU A C 1
ATOM 842 O O . GLU A 1 102 ? 22.049 -6.029 -37.708 1.00 96.25 102 GLU A O 1
ATOM 847 N N . LYS A 1 103 ? 19.903 -6.431 -37.117 1.00 96.44 103 LYS A N 1
ATOM 848 C CA . LYS A 1 103 ? 19.789 -7.726 -37.790 1.00 96.44 103 LYS A CA 1
ATOM 849 C C . LYS A 1 103 ? 20.008 -7.616 -39.299 1.00 96.44 103 LYS A C 1
ATOM 851 O O . LYS A 1 103 ? 20.650 -8.474 -39.890 1.00 96.44 103 LYS A O 1
ATOM 856 N N . THR A 1 104 ? 19.544 -6.538 -39.926 1.00 96.19 104 THR A N 1
ATOM 857 C CA . THR A 1 104 ? 19.793 -6.291 -41.356 1.00 96.19 104 THR A CA 1
ATOM 858 C C . THR A 1 104 ? 21.289 -6.106 -41.646 1.00 96.19 104 THR A C 1
ATOM 860 O O . THR A 1 104 ? 21.800 -6.650 -42.627 1.00 96.19 104 THR A O 1
ATOM 863 N N . TYR A 1 105 ? 22.021 -5.387 -40.786 1.00 94.00 105 TYR A N 1
ATOM 864 C CA . TYR A 1 105 ? 23.480 -5.256 -40.911 1.00 94.00 105 TYR A CA 1
ATOM 865 C C . TYR A 1 105 ? 24.214 -6.571 -40.631 1.00 94.00 105 TYR A C 1
ATOM 867 O O . TYR A 1 105 ? 25.188 -6.879 -41.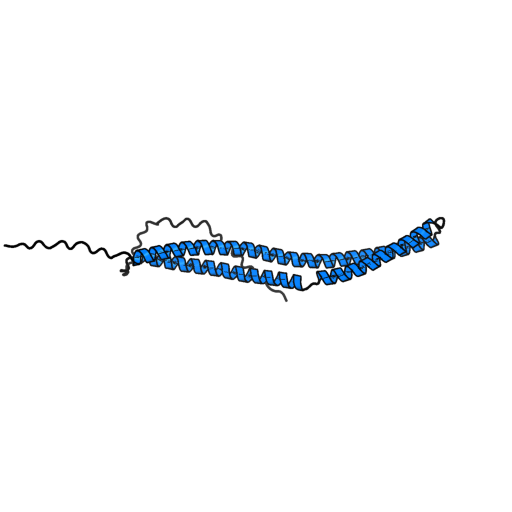320 1.00 94.00 105 TYR A O 1
ATOM 875 N N . GLU A 1 106 ? 23.749 -7.340 -39.647 1.00 95.44 106 GLU A N 1
ATOM 876 C CA . GLU A 1 106 ? 24.276 -8.668 -39.327 1.00 95.44 106 GLU A CA 1
ATOM 877 C C . GLU A 1 106 ? 24.136 -9.618 -40.522 1.00 95.44 106 GLU A C 1
ATOM 879 O O . GLU A 1 106 ? 25.114 -10.228 -40.957 1.00 95.44 106 GLU A O 1
ATOM 884 N N . ASP A 1 107 ? 22.945 -9.678 -41.120 1.00 95.31 107 ASP A N 1
ATOM 885 C CA . ASP A 1 107 ? 22.662 -10.492 -42.299 1.00 95.31 107 ASP A CA 1
ATOM 886 C C . ASP A 1 107 ? 23.522 -10.074 -43.500 1.00 95.31 107 ASP A C 1
ATOM 888 O O . ASP A 1 107 ? 24.047 -10.934 -44.212 1.00 95.31 107 ASP A O 1
ATOM 892 N N . ALA A 1 108 ? 23.700 -8.768 -43.731 1.00 93.81 108 ALA A N 1
ATOM 893 C CA . ALA A 1 108 ? 24.550 -8.260 -44.807 1.00 93.81 108 ALA A CA 1
ATOM 894 C C . ALA A 1 108 ? 26.023 -8.658 -44.616 1.00 93.81 108 ALA A C 1
ATOM 896 O O . ALA A 1 108 ? 26.673 -9.078 -45.573 1.00 93.81 108 ALA A O 1
ATOM 897 N N . TYR A 1 109 ? 26.538 -8.569 -43.386 1.00 94.81 109 TYR A N 1
ATOM 898 C CA . TYR A 1 109 ? 27.888 -9.015 -43.038 1.00 94.81 109 TYR A CA 1
ATOM 899 C C . TYR A 1 109 ? 28.058 -10.531 -43.214 1.00 94.81 109 TYR A C 1
ATOM 901 O O . TYR A 1 109 ? 29.049 -10.993 -43.781 1.00 94.81 109 TYR A O 1
ATOM 909 N N . ASN A 1 110 ? 27.071 -11.319 -42.786 1.00 92.75 110 ASN A N 1
ATOM 910 C CA . ASN A 1 110 ? 27.115 -12.774 -42.913 1.00 92.75 110 ASN A CA 1
ATOM 911 C C . ASN A 1 110 ? 27.100 -13.230 -44.385 1.00 92.75 110 ASN A C 1
ATOM 913 O O . ASN A 1 110 ? 27.714 -14.242 -44.718 1.00 92.75 110 ASN A O 1
ATOM 917 N N . ARG A 1 111 ? 26.452 -12.470 -45.281 1.00 94.19 111 ARG A N 1
ATOM 918 C CA . ARG A 1 111 ? 26.410 -12.749 -46.730 1.00 94.19 111 ARG A CA 1
ATOM 919 C C . ARG A 1 111 ? 27.635 -12.251 -47.504 1.00 94.19 111 ARG A C 1
ATOM 921 O O . ARG A 1 111 ? 27.849 -12.701 -48.624 1.00 94.19 111 ARG A O 1
ATOM 928 N N . SER A 1 112 ? 28.442 -11.347 -46.949 1.00 90.19 112 SER A N 1
ATOM 929 C CA . SER A 1 112 ? 29.546 -10.682 -47.663 1.00 90.19 112 SER A CA 1
ATOM 930 C C . SER A 1 112 ? 30.903 -11.389 -47.557 1.00 90.19 112 SER A C 1
ATOM 932 O O . SER A 1 112 ? 31.939 -10.737 -47.659 1.00 90.19 112 SER A O 1
ATOM 934 N N . TYR A 1 113 ? 30.930 -12.704 -47.303 1.00 84.31 113 TYR A N 1
ATOM 935 C CA . TYR A 1 113 ? 32.165 -13.437 -46.968 1.00 84.31 113 TYR A CA 1
ATOM 936 C C . TYR A 1 113 ? 32.955 -12.799 -45.808 1.00 84.31 113 TYR A C 1
ATOM 938 O O . TYR A 1 113 ? 34.177 -12.908 -45.748 1.00 84.31 113 TYR A O 1
ATOM 946 N N . LYS A 1 114 ? 32.249 -12.173 -44.854 1.00 82.56 114 LYS A N 1
ATOM 947 C CA . LYS A 1 114 ? 32.825 -11.487 -43.688 1.00 82.56 114 LYS A CA 1
ATOM 948 C C . LYS A 1 114 ? 33.657 -10.248 -44.039 1.00 82.56 114 LYS A C 1
ATOM 950 O O . LYS A 1 114 ? 34.723 -10.032 -43.468 1.00 82.56 114 LYS A O 1
ATOM 955 N N . ASP A 1 115 ? 33.142 -9.402 -44.930 1.00 92.94 115 ASP A N 1
ATOM 956 C CA . ASP A 1 115 ? 33.721 -8.081 -45.196 1.00 92.94 115 ASP A CA 1
ATOM 957 C C . ASP A 1 115 ? 33.908 -7.271 -43.894 1.00 92.94 115 ASP A C 1
ATOM 959 O O . ASP A 1 115 ? 32.962 -7.018 -43.139 1.00 92.94 115 ASP A O 1
ATOM 963 N N . GLU A 1 116 ? 35.143 -6.838 -43.630 1.00 92.25 116 GLU A N 1
ATOM 964 C CA . GLU A 1 116 ? 35.503 -6.119 -42.401 1.00 92.25 116 GLU A CA 1
ATOM 965 C C . GLU A 1 116 ? 34.862 -4.719 -42.321 1.00 92.25 116 GLU A C 1
ATOM 967 O O . GLU A 1 116 ? 34.640 -4.192 -41.226 1.00 92.25 116 GLU A O 1
ATOM 972 N N . GLY A 1 117 ? 34.506 -4.105 -43.455 1.00 93.12 117 GLY A N 1
ATOM 973 C CA . GLY A 1 117 ? 33.760 -2.846 -43.486 1.00 93.12 117 GLY A CA 1
ATOM 974 C C . GLY A 1 117 ? 32.328 -3.013 -42.972 1.00 93.12 117 GLY A C 1
ATOM 975 O O . GLY A 1 117 ? 31.865 -2.231 -42.134 1.00 93.12 117 GLY A O 1
ATOM 976 N N . LEU A 1 118 ? 31.635 -4.058 -43.426 1.00 93.38 118 LEU A N 1
ATOM 977 C CA . LEU A 1 118 ? 30.293 -4.428 -42.971 1.00 93.38 118 LEU A CA 1
ATOM 978 C C . LEU A 1 118 ? 30.288 -4.884 -41.512 1.00 93.38 118 LEU A C 1
ATOM 980 O O . LEU A 1 118 ? 29.392 -4.491 -40.764 1.00 93.38 118 LEU A O 1
ATOM 984 N N . LYS A 1 119 ? 31.327 -5.598 -41.069 1.00 94.38 119 LYS A N 1
ATOM 985 C CA . LYS A 1 119 ? 31.515 -5.951 -39.656 1.00 94.38 119 LYS A CA 1
ATOM 986 C C . LYS A 1 119 ? 31.547 -4.720 -38.753 1.00 94.38 119 LYS A C 1
ATOM 988 O O . LYS A 1 119 ? 30.833 -4.677 -37.755 1.00 94.38 119 LYS A O 1
ATOM 993 N N . LYS A 1 120 ? 32.326 -3.692 -39.118 1.00 95.38 120 LYS A N 1
ATOM 994 C CA . LYS A 1 120 ? 32.395 -2.427 -38.362 1.00 95.38 120 LYS A CA 1
ATOM 995 C C . LYS A 1 120 ? 31.048 -1.702 -38.331 1.00 95.38 120 LYS A C 1
ATOM 997 O O . LYS A 1 120 ? 30.683 -1.149 -37.296 1.00 95.38 120 LYS A O 1
ATOM 1002 N N . LYS A 1 121 ? 30.299 -1.710 -39.442 1.00 95.00 121 LYS A N 1
ATOM 1003 C CA . LYS A 1 121 ? 28.945 -1.127 -39.500 1.00 95.00 121 LYS A CA 1
ATOM 1004 C C . LYS A 1 121 ? 27.972 -1.864 -38.578 1.00 95.00 121 LYS A C 1
ATOM 1006 O O . LYS A 1 121 ? 27.285 -1.212 -37.799 1.00 95.00 121 LYS A O 1
ATOM 1011 N N . TRP A 1 122 ? 27.963 -3.197 -38.619 1.00 95.62 122 TRP A N 1
ATOM 1012 C CA . TRP A 1 122 ? 27.151 -4.020 -37.721 1.00 95.62 122 TRP A CA 1
ATOM 1013 C C . TRP A 1 122 ? 27.510 -3.784 -36.251 1.00 95.62 122 TRP A C 1
ATOM 1015 O O . TRP A 1 122 ? 26.626 -3.496 -35.451 1.00 95.62 122 TRP A O 1
ATOM 1025 N N . GLN A 1 123 ? 28.799 -3.808 -35.899 1.00 96.00 123 GLN A N 1
ATOM 1026 C CA . GLN A 1 123 ? 29.256 -3.554 -34.528 1.00 96.00 123 GLN A CA 1
ATOM 1027 C C . GLN A 1 123 ? 28.837 -2.172 -34.015 1.00 96.00 123 GLN A C 1
ATOM 1029 O O . GLN A 1 123 ? 28.390 -2.061 -32.875 1.00 96.00 123 GLN A O 1
ATOM 1034 N N . ARG A 1 124 ? 28.929 -1.129 -34.850 1.00 96.31 124 ARG A N 1
ATOM 1035 C CA . ARG A 1 124 ? 28.455 0.215 -34.493 1.00 96.31 124 ARG A CA 1
ATOM 1036 C C . ARG A 1 124 ? 26.949 0.226 -34.248 1.00 96.31 124 ARG A C 1
ATOM 1038 O O . ARG A 1 124 ? 26.510 0.721 -33.217 1.00 96.31 124 ARG A O 1
ATOM 1045 N N . LYS A 1 125 ? 26.166 -0.367 -35.154 1.00 96.50 125 LYS A N 1
ATOM 1046 C CA . LYS A 1 125 ? 24.709 -0.429 -34.999 1.00 96.50 125 LYS A CA 1
ATOM 1047 C C . LYS A 1 125 ? 24.303 -1.214 -33.751 1.00 96.50 125 LYS A C 1
ATOM 1049 O O . LYS A 1 125 ? 23.414 -0.785 -33.027 1.00 96.50 125 LYS A O 1
ATOM 1054 N N . LYS A 1 126 ? 24.994 -2.317 -33.461 1.00 96.19 126 LYS A N 1
ATOM 1055 C CA . LYS A 1 126 ? 24.807 -3.091 -32.233 1.00 96.19 126 LYS A CA 1
ATOM 1056 C C . LYS A 1 126 ? 25.054 -2.238 -30.987 1.00 96.19 126 LYS A C 1
ATOM 1058 O O . LYS A 1 126 ? 24.197 -2.195 -30.116 1.00 96.19 126 LYS A O 1
ATOM 1063 N N . GLN A 1 127 ? 26.168 -1.502 -30.930 1.00 96.69 127 GLN A N 1
ATOM 1064 C CA . GLN A 1 127 ? 26.456 -0.588 -29.814 1.00 96.69 127 GLN A CA 1
ATOM 1065 C C . GLN A 1 127 ? 25.375 0.491 -29.648 1.00 96.69 127 GLN A C 1
ATOM 1067 O O . GLN A 1 127 ? 24.976 0.792 -28.525 1.00 96.69 127 GLN A O 1
ATOM 1072 N N . GLU A 1 128 ? 24.869 1.050 -30.750 1.00 95.62 128 GLU A N 1
ATOM 1073 C CA . GLU A 1 128 ? 23.756 2.007 -30.719 1.00 95.62 128 GLU A CA 1
ATOM 1074 C C . GLU A 1 128 ? 22.475 1.380 -30.144 1.00 95.62 128 GLU A C 1
ATOM 1076 O O . GLU A 1 128 ? 21.806 1.994 -29.309 1.00 95.62 128 GLU A O 1
ATOM 1081 N N . CYS A 1 129 ? 22.125 0.158 -30.556 1.00 95.31 129 CYS A N 1
ATOM 1082 C CA . CYS A 1 129 ? 20.936 -0.527 -30.049 1.00 95.31 129 CYS A CA 1
ATOM 1083 C C . CYS A 1 129 ? 21.092 -0.971 -28.589 1.00 95.31 129 CYS A C 1
ATOM 1085 O O . CYS A 1 129 ? 20.139 -0.839 -27.821 1.00 95.31 129 CYS A O 1
ATOM 1087 N N . ASP A 1 130 ? 22.280 -1.420 -28.180 1.00 94.81 130 ASP A N 1
ATOM 1088 C CA . ASP A 1 130 ? 22.596 -1.751 -26.785 1.00 94.81 130 ASP A CA 1
ATOM 1089 C C . ASP A 1 130 ? 22.486 -0.507 -25.882 1.00 94.81 130 ASP A C 1
ATOM 1091 O O . ASP A 1 130 ? 21.951 -0.578 -24.774 1.00 94.81 130 ASP A O 1
ATOM 1095 N N . ALA A 1 131 ? 22.911 0.668 -26.362 1.00 94.06 131 ALA A N 1
ATOM 1096 C CA . ALA A 1 131 ? 22.724 1.926 -25.638 1.00 94.06 131 ALA A CA 1
ATOM 1097 C C . ALA A 1 131 ? 21.234 2.273 -25.456 1.00 94.06 131 ALA A C 1
ATOM 1099 O O . ALA A 1 131 ? 20.810 2.593 -24.343 1.00 94.06 131 ALA A O 1
ATOM 1100 N N . LYS A 1 132 ? 20.418 2.140 -26.514 1.00 93.44 132 LYS A N 1
ATOM 1101 C CA . LYS A 1 132 ? 18.957 2.346 -26.436 1.00 93.44 132 LYS A CA 1
ATOM 1102 C C . LYS A 1 132 ? 18.268 1.352 -25.501 1.00 93.44 132 LYS A C 1
ATOM 1104 O O . LYS A 1 132 ? 17.331 1.729 -24.797 1.00 93.44 132 LYS A O 1
ATOM 1109 N N . TYR A 1 133 ? 18.723 0.099 -25.483 1.00 93.19 133 TYR A N 1
ATOM 1110 C CA . TYR A 1 133 ? 18.230 -0.916 -24.553 1.00 93.19 133 TYR A CA 1
ATOM 1111 C C . TYR A 1 133 ? 18.465 -0.496 -23.102 1.00 93.19 133 TYR A C 1
ATOM 1113 O O . TYR A 1 133 ? 17.532 -0.485 -22.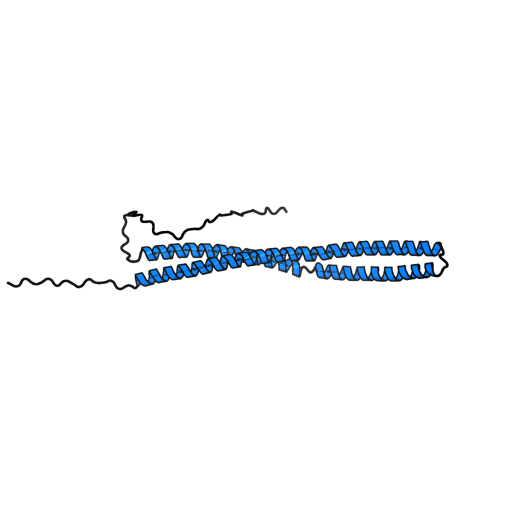302 1.00 93.19 133 TYR A O 1
ATOM 1121 N N . ASN A 1 134 ? 19.695 -0.089 -22.779 1.00 92.50 134 ASN A N 1
ATOM 1122 C CA . ASN A 1 134 ? 20.050 0.346 -21.431 1.00 92.50 134 ASN A CA 1
ATOM 1123 C C . ASN A 1 134 ? 19.231 1.565 -20.984 1.00 92.50 134 ASN A C 1
ATOM 1125 O O . ASN A 1 134 ? 18.802 1.626 -19.831 1.00 92.50 134 ASN A O 1
ATOM 1129 N N . GLU A 1 135 ? 18.963 2.508 -21.892 1.00 91.25 135 GLU A N 1
ATOM 1130 C CA . GLU A 1 135 ? 18.071 3.636 -21.613 1.00 91.25 135 GLU A CA 1
ATOM 1131 C C . GLU A 1 135 ? 16.630 3.172 -21.331 1.00 91.25 135 GLU A C 1
ATOM 1133 O O . GLU A 1 135 ? 16.027 3.597 -20.342 1.00 91.25 135 GLU A O 1
ATOM 1138 N N . CYS A 1 136 ? 16.085 2.266 -22.154 1.00 92.00 136 CYS A N 1
ATOM 1139 C CA . CYS A 1 136 ? 14.748 1.699 -21.950 1.00 92.00 136 CYS A CA 1
ATOM 1140 C C . CYS A 1 136 ? 14.629 0.967 -20.609 1.00 92.00 136 CYS A C 1
ATOM 1142 O O . CYS A 1 136 ? 13.653 1.172 -19.890 1.00 92.00 136 CYS A O 1
ATOM 1144 N N . GLU A 1 137 ? 15.616 0.144 -20.249 1.00 91.50 137 GLU A N 1
ATOM 1145 C CA . GLU A 1 137 ? 15.638 -0.584 -18.976 1.00 91.50 137 GL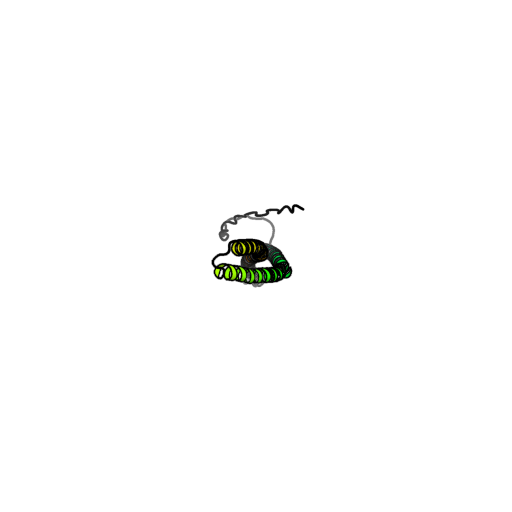U A CA 1
ATOM 1146 C C . GLU A 1 137 ? 15.750 0.357 -17.773 1.00 91.50 137 GLU A C 1
ATOM 1148 O O . GLU A 1 137 ? 15.095 0.143 -16.751 1.00 91.50 137 GLU A O 1
ATOM 1153 N N . GLY A 1 138 ? 16.536 1.432 -17.888 1.00 90.81 138 GLY A N 1
ATOM 1154 C CA . GLY A 1 138 ? 16.581 2.486 -16.874 1.00 90.81 138 GLY A CA 1
ATOM 1155 C C . GLY A 1 138 ? 15.211 3.134 -16.671 1.00 90.81 138 GLY A C 1
ATOM 1156 O O . GLY A 1 138 ? 14.743 3.259 -15.541 1.00 90.81 138 GLY A O 1
ATOM 1157 N N . TYR A 1 139 ? 14.534 3.469 -17.770 1.00 90.00 139 TYR A N 1
ATOM 1158 C CA . TYR A 1 139 ? 13.213 4.090 -17.734 1.00 90.00 139 TYR A CA 1
ATOM 1159 C C . TYR A 1 139 ? 12.142 3.153 -17.159 1.00 90.00 139 TYR A C 1
ATOM 1161 O O . TYR A 1 139 ? 11.341 3.567 -16.322 1.00 90.00 139 TYR A O 1
ATOM 1169 N N . LYS A 1 140 ? 12.175 1.865 -17.527 1.00 91.81 140 LYS A N 1
ATOM 1170 C CA . LYS A 1 140 ? 11.297 0.833 -16.963 1.00 91.81 140 LYS A CA 1
ATOM 1171 C C . LYS A 1 140 ? 11.412 0.762 -15.442 1.00 91.81 140 LYS A C 1
ATOM 1173 O O . LYS A 1 140 ? 10.398 0.795 -14.755 1.00 91.81 140 LYS A O 1
ATOM 1178 N N . LYS A 1 141 ? 12.641 0.743 -14.910 1.00 90.62 141 LYS A N 1
ATOM 1179 C CA . LYS A 1 141 ? 12.885 0.729 -13.456 1.00 90.62 141 LYS A CA 1
ATOM 1180 C C . LYS A 1 141 ? 12.275 1.942 -12.753 1.00 90.62 141 LYS A C 1
ATOM 1182 O O . LYS A 1 141 ? 11.754 1.796 -11.650 1.00 90.62 141 LYS A O 1
ATOM 1187 N N . THR A 1 142 ? 12.317 3.120 -13.379 1.00 88.75 142 THR A N 1
ATOM 1188 C CA . THR A 1 142 ? 11.648 4.325 -12.864 1.00 88.75 142 THR A CA 1
ATOM 1189 C C . THR A 1 142 ? 10.125 4.188 -12.885 1.00 88.75 142 THR A C 1
ATOM 1191 O O . THR A 1 142 ? 9.465 4.545 -11.911 1.00 88.75 142 THR A O 1
ATOM 1194 N N . CYS A 1 143 ? 9.543 3.635 -13.951 1.00 87.44 143 CYS A N 1
ATOM 1195 C CA . CYS A 1 143 ? 8.101 3.393 -13.978 1.00 87.44 143 CYS A CA 1
ATOM 1196 C C . CYS A 1 143 ? 7.680 2.374 -12.902 1.00 87.44 143 CYS A C 1
ATOM 1198 O O . CYS A 1 143 ? 6.703 2.597 -12.187 1.00 87.44 143 CYS A O 1
ATOM 1200 N N . ASP A 1 144 ? 8.458 1.302 -12.723 1.00 86.69 144 ASP A N 1
ATOM 1201 C CA . ASP A 1 144 ? 8.229 0.276 -11.698 1.00 86.69 144 ASP A CA 1
ATOM 1202 C C . ASP A 1 144 ? 8.327 0.834 -10.271 1.00 86.69 144 ASP A C 1
ATOM 1204 O O . ASP A 1 144 ? 7.618 0.367 -9.375 1.00 86.69 144 ASP A O 1
ATOM 1208 N N . SER A 1 145 ? 9.171 1.847 -10.029 1.00 86.44 145 SER A N 1
ATOM 1209 C CA . SER A 1 145 ? 9.239 2.478 -8.707 1.00 86.44 145 SER A CA 1
ATOM 1210 C C . SER A 1 145 ? 7.950 3.211 -8.342 1.00 86.44 145 SER A C 1
ATOM 1212 O O . SER A 1 145 ? 7.537 3.134 -7.190 1.00 86.44 145 SER A O 1
ATOM 1214 N N . TYR A 1 146 ? 7.247 3.820 -9.306 1.00 83.00 146 TYR A N 1
ATOM 1215 C CA . TYR A 1 146 ? 5.962 4.472 -9.019 1.00 83.00 146 TYR A CA 1
ATOM 1216 C C . TYR A 1 146 ? 4.894 3.482 -8.541 1.00 83.00 146 TYR A C 1
ATOM 1218 O O . TYR A 1 146 ? 4.120 3.797 -7.639 1.00 83.00 146 TYR A O 1
ATOM 1226 N N . GLN A 1 147 ? 4.874 2.268 -9.098 1.00 79.88 147 GLN A N 1
ATOM 1227 C CA . GLN A 1 147 ? 3.964 1.215 -8.641 1.00 79.88 147 GLN A CA 1
ATOM 1228 C C . GLN A 1 147 ? 4.300 0.757 -7.216 1.00 79.88 147 GLN A C 1
ATOM 1230 O O . GLN A 1 147 ? 3.402 0.588 -6.386 1.00 79.88 147 GLN A O 1
ATOM 1235 N N . LYS A 1 148 ? 5.593 0.581 -6.916 1.00 82.12 148 LYS A N 1
ATOM 1236 C CA . LYS A 1 148 ? 6.061 0.195 -5.577 1.00 82.12 148 LYS A CA 1
ATOM 1237 C C . LYS A 1 148 ? 5.736 1.255 -4.527 1.00 82.12 148 LYS A C 1
ATOM 1239 O O . LYS A 1 148 ? 5.309 0.896 -3.432 1.00 82.12 148 LYS A O 1
ATOM 1244 N N . ASP A 1 149 ? 5.877 2.532 -4.871 1.00 82.12 149 ASP A N 1
ATOM 1245 C CA . ASP A 1 149 ? 5.540 3.639 -3.976 1.00 82.12 149 ASP A CA 1
ATOM 1246 C C . ASP A 1 149 ? 4.048 3.621 -3.609 1.00 82.12 149 ASP A C 1
ATOM 1248 O O . ASP A 1 149 ? 3.710 3.716 -2.431 1.00 82.12 149 ASP A O 1
ATOM 1252 N N . CYS A 1 150 ? 3.147 3.410 -4.578 1.00 86.06 150 CYS A N 1
ATOM 1253 C CA . CYS A 1 150 ? 1.712 3.299 -4.286 1.00 86.06 150 CYS A CA 1
ATOM 1254 C C . CYS A 1 150 ? 1.349 2.039 -3.491 1.00 86.06 150 CYS A C 1
ATOM 1256 O O . CYS A 1 150 ? 0.508 2.113 -2.597 1.00 86.06 150 CYS A O 1
ATOM 1258 N N . SER A 1 151 ? 2.026 0.916 -3.750 1.00 87.62 151 SER A N 1
ATOM 1259 C CA . SER A 1 151 ? 1.826 -0.332 -2.993 1.00 87.62 151 SER A CA 1
ATOM 1260 C C . SER A 1 151 ? 2.181 -0.164 -1.509 1.00 87.62 151 SER A C 1
ATOM 1262 O O . SER A 1 151 ? 1.585 -0.790 -0.640 1.00 87.62 151 SER A O 1
ATOM 1264 N N . LYS A 1 152 ? 3.137 0.718 -1.186 1.00 90.00 152 LYS A N 1
ATOM 1265 C CA . LYS A 1 152 ? 3.459 1.042 0.208 1.00 90.00 152 LYS A CA 1
ATOM 1266 C C . LYS A 1 152 ? 2.294 1.740 0.916 1.00 90.00 152 LYS A C 1
ATOM 1268 O O . LYS A 1 152 ? 1.981 1.378 2.044 1.00 90.00 152 LYS A O 1
ATOM 1273 N N . TYR A 1 153 ? 1.653 2.710 0.263 1.00 90.50 153 TYR A N 1
ATOM 1274 C CA . TYR A 1 153 ? 0.484 3.392 0.829 1.00 90.50 153 TYR A CA 1
ATOM 1275 C C . TYR A 1 153 ? -0.707 2.445 1.008 1.00 90.50 153 TYR A C 1
ATOM 1277 O O . TYR A 1 153 ? -1.425 2.561 1.994 1.00 90.50 153 TYR A O 1
ATOM 1285 N N . GLU A 1 154 ? -0.887 1.498 0.086 1.00 93.00 154 GLU A N 1
ATOM 1286 C CA . GLU A 1 154 ? -1.902 0.443 0.187 1.00 93.00 154 GLU A CA 1
ATOM 1287 C C . GLU A 1 154 ? -1.681 -0.436 1.423 1.00 93.00 154 GLU A C 1
ATOM 1289 O O . GLU A 1 154 ? -2.586 -0.595 2.238 1.00 93.00 154 GLU A O 1
ATOM 1294 N N . ASN A 1 155 ? -0.453 -0.925 1.620 1.00 93.88 155 ASN A N 1
ATOM 1295 C CA . ASN A 1 155 ? -0.107 -1.725 2.796 1.00 93.88 155 ASN A CA 1
ATOM 1296 C C . ASN A 1 155 ? -0.288 -0.938 4.101 1.00 93.88 155 ASN A C 1
ATOM 1298 O O . ASN A 1 155 ? -0.858 -1.460 5.054 1.00 93.88 155 ASN A O 1
ATOM 1302 N N . GLU A 1 156 ? 0.158 0.324 4.145 1.00 94.00 156 GLU A N 1
ATOM 1303 C CA . GLU A 1 156 ? -0.047 1.181 5.317 1.00 94.00 156 GLU A CA 1
ATOM 1304 C C . GLU A 1 156 ? -1.538 1.373 5.620 1.00 94.00 156 GLU A C 1
ATOM 1306 O O . GLU A 1 156 ? -1.923 1.343 6.784 1.00 94.00 156 GLU A O 1
ATOM 1311 N N . TRP A 1 157 ? -2.386 1.563 4.606 1.00 95.88 157 TRP A N 1
ATOM 1312 C CA . TRP A 1 157 ? -3.831 1.659 4.808 1.00 95.88 157 TRP A CA 1
ATOM 1313 C C . TRP A 1 157 ? -4.410 0.355 5.375 1.00 95.88 157 TRP A C 1
ATOM 1315 O O . TRP A 1 157 ? -5.062 0.410 6.415 1.00 95.88 157 TRP A O 1
ATOM 1325 N N . HIS A 1 158 ? -4.104 -0.804 4.786 1.00 95.31 158 HIS A N 1
ATOM 1326 C CA . HIS A 1 158 ? -4.597 -2.097 5.282 1.00 95.31 158 HIS A CA 1
ATOM 1327 C C . HIS A 1 158 ? -4.126 -2.431 6.705 1.00 95.31 158 HIS A C 1
ATOM 1329 O O . HIS A 1 158 ? -4.860 -3.037 7.483 1.00 95.31 158 HIS A O 1
ATOM 1335 N N . GLU A 1 159 ? -2.916 -2.018 7.089 1.00 95.00 159 GLU A N 1
ATOM 1336 C CA . GLU A 1 159 ? -2.457 -2.159 8.474 1.00 95.00 159 GLU A CA 1
ATOM 1337 C C . GLU A 1 159 ? -3.291 -1.329 9.458 1.00 95.0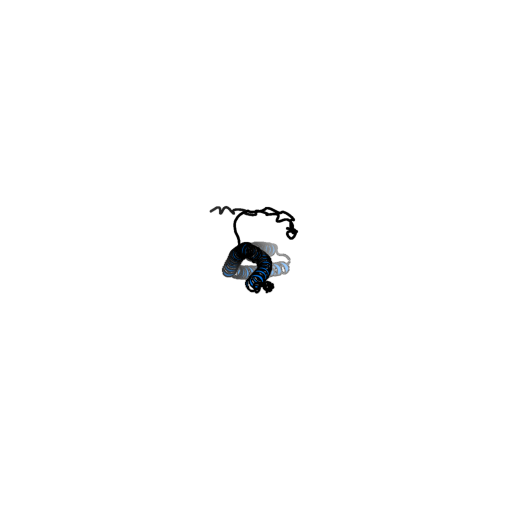0 159 GLU A C 1
ATOM 1339 O O . GLU A 1 159 ? -3.453 -1.733 10.611 1.00 95.00 159 GLU A O 1
ATOM 1344 N N . TYR A 1 160 ? -3.775 -0.155 9.043 1.00 93.69 160 TYR A N 1
ATOM 1345 C CA . TYR A 1 160 ? -4.666 0.664 9.864 1.00 93.69 160 TYR A CA 1
ATOM 1346 C C . TYR A 1 160 ? -6.086 0.109 9.884 1.00 93.69 160 TYR A C 1
ATOM 1348 O O . TYR A 1 160 ? -6.654 0.046 10.965 1.00 93.69 160 TYR A O 1
ATOM 1356 N N . GLU A 1 161 ? -6.605 -0.364 8.751 1.00 96.31 161 GLU A N 1
ATOM 1357 C CA . GLU A 1 161 ? -7.908 -1.038 8.650 1.00 96.31 161 GLU A CA 1
ATOM 1358 C C . GLU A 1 161 ? -7.992 -2.188 9.670 1.00 96.31 161 GLU A C 1
ATOM 1360 O O . GLU A 1 161 ? -8.794 -2.145 10.597 1.00 96.31 161 GLU A O 1
ATOM 1365 N N . GLN A 1 162 ? -7.022 -3.111 9.651 1.00 95.62 162 GLN A N 1
ATOM 1366 C CA . GLN A 1 162 ? -6.968 -4.225 10.612 1.00 95.62 162 GLN A CA 1
ATOM 1367 C C . GLN A 1 162 ? -6.807 -3.793 12.079 1.00 95.62 162 GLN A C 1
ATOM 1369 O O . GLN A 1 162 ? -7.145 -4.549 12.993 1.00 95.62 162 GLN A O 1
ATOM 1374 N N . LYS A 1 163 ? -6.207 -2.626 12.344 1.00 94.69 163 LYS A N 1
ATOM 1375 C CA . LYS A 1 163 ? -6.117 -2.079 13.707 1.00 94.69 163 LYS A CA 1
ATOM 1376 C C . LYS A 1 163 ? -7.454 -1.491 14.138 1.00 94.69 163 LYS A C 1
ATOM 1378 O O . LYS A 1 163 ? -7.843 -1.698 15.282 1.00 94.69 163 LYS A O 1
ATOM 1383 N N . CYS A 1 164 ? -8.136 -0.780 13.247 1.00 95.00 164 CYS A N 1
ATOM 1384 C CA . CYS A 1 164 ? -9.423 -0.170 13.541 1.00 95.00 164 CYS A CA 1
ATOM 1385 C C . CYS A 1 164 ? -10.505 -1.231 13.734 1.00 95.00 164 CYS A C 1
ATOM 1387 O O . CYS A 1 164 ? -11.259 -1.098 14.690 1.00 95.00 164 CYS A O 1
ATOM 1389 N N . ASP A 1 165 ? -10.479 -2.330 12.975 1.00 95.81 165 ASP A N 1
ATOM 1390 C CA . ASP A 1 165 ? -11.359 -3.490 13.188 1.00 95.81 165 ASP A CA 1
ATOM 1391 C C . ASP A 1 165 ? -11.242 -4.056 14.616 1.00 95.81 165 ASP A C 1
ATOM 1393 O O . ASP A 1 165 ? -12.227 -4.464 15.230 1.00 95.81 165 ASP A O 1
ATOM 1397 N N . LYS A 1 166 ? -10.028 -4.068 15.188 1.00 94.62 166 LYS A N 1
ATOM 1398 C CA . LYS A 1 166 ? -9.818 -4.514 16.577 1.00 94.62 166 LYS A CA 1
ATOM 1399 C C . LYS A 1 166 ? -10.416 -3.536 17.579 1.00 94.62 166 LYS A C 1
ATOM 1401 O O . LYS A 1 166 ? -11.085 -3.972 18.508 1.00 94.62 166 LYS A O 1
ATOM 1406 N N . TYR A 1 167 ? -10.195 -2.237 17.384 1.00 92.75 167 TYR A N 1
ATOM 1407 C CA . TYR A 1 167 ? -10.784 -1.211 18.247 1.00 92.75 167 TYR A CA 1
ATOM 1408 C C . TYR A 1 167 ? -12.312 -1.184 18.153 1.00 92.75 167 TYR A C 1
ATOM 1410 O O . TYR A 1 167 ? -12.974 -0.992 19.168 1.00 92.75 167 TYR A O 1
ATOM 1418 N N . GLU A 1 168 ? -12.871 -1.411 16.964 1.00 96.06 168 GLU A N 1
ATOM 1419 C CA . GLU A 1 168 ? -14.313 -1.543 16.751 1.00 96.06 168 GLU A CA 1
ATOM 1420 C C . GLU A 1 168 ? -14.870 -2.722 17.546 1.00 96.06 168 GLU A C 1
ATOM 1422 O O . GLU A 1 168 ? -15.834 -2.578 18.296 1.00 96.06 168 GLU A O 1
ATOM 1427 N N . HIS A 1 169 ? -14.221 -3.884 17.428 1.00 94.25 169 HIS A N 1
ATOM 1428 C CA . HIS A 1 169 ? -14.621 -5.083 18.148 1.00 94.25 169 HIS A CA 1
ATOM 1429 C C . HIS A 1 169 ? -14.561 -4.886 19.668 1.00 94.25 169 HIS A C 1
ATOM 1431 O O . HIS A 1 169 ? -15.531 -5.182 20.364 1.00 94.25 169 HIS A O 1
ATOM 1437 N N . GLU A 1 170 ? -13.459 -4.332 20.181 1.00 92.88 170 GLU A N 1
ATOM 1438 C CA . GLU A 1 170 ? -13.303 -4.024 21.606 1.00 92.88 170 GLU A CA 1
ATOM 1439 C C . GLU A 1 170 ? -14.367 -3.029 22.090 1.00 92.88 170 GLU A C 1
ATOM 1441 O O . GLU A 1 170 ? -14.976 -3.244 23.140 1.00 92.88 170 GLU A O 1
ATOM 1446 N N . TRP A 1 171 ? -14.635 -1.963 21.329 1.00 94.69 171 TRP A N 1
ATOM 1447 C CA . TRP A 1 171 ? -15.679 -0.998 21.667 1.00 94.69 171 TRP A CA 1
ATOM 1448 C C . TRP A 1 171 ? -17.061 -1.659 21.737 1.00 94.69 171 TRP A C 1
ATOM 1450 O O . TRP A 1 171 ? -17.740 -1.487 22.750 1.00 94.69 171 TRP A O 1
ATOM 1460 N N . HIS A 1 172 ? -17.446 -2.474 20.751 1.00 93.81 172 HIS A N 1
ATOM 1461 C CA . HIS A 1 172 ? -18.733 -3.178 20.763 1.00 93.81 172 HIS A CA 1
ATOM 1462 C C . HIS A 1 172 ? -18.868 -4.184 21.912 1.00 93.81 172 HIS A C 1
ATOM 1464 O O . HIS A 1 172 ? -19.946 -4.315 22.496 1.00 93.81 172 HIS A O 1
ATOM 1470 N N . GLU A 1 173 ? -17.794 -4.882 22.289 1.00 93.00 173 GLU A N 1
ATOM 1471 C CA . GLU A 1 173 ? -17.820 -5.741 23.478 1.00 93.00 173 GLU A CA 1
ATOM 1472 C C . GLU A 1 173 ? -18.074 -4.939 24.763 1.00 93.00 173 GLU A C 1
ATOM 1474 O O . GLU A 1 173 ? -18.773 -5.406 25.668 1.00 93.00 173 GLU A O 1
ATOM 1479 N N . TYR A 1 174 ? -17.487 -3.744 24.879 1.00 91.56 174 TYR A N 1
ATOM 1480 C CA . TYR A 1 174 ? -17.707 -2.869 26.030 1.00 91.56 174 TYR A CA 1
ATOM 1481 C C . TYR A 1 174 ? -19.102 -2.243 26.026 1.00 91.56 174 TYR A C 1
ATOM 1483 O O . TYR A 1 174 ? -19.742 -2.237 27.075 1.00 91.56 174 TYR A O 1
ATOM 1491 N N . GLU A 1 175 ? -19.589 -1.791 24.873 1.00 94.19 175 GLU A N 1
ATOM 1492 C CA . GLU A 1 175 ? -20.950 -1.275 24.683 1.00 94.19 175 GLU A CA 1
ATOM 1493 C C . GLU A 1 175 ? -21.991 -2.299 25.166 1.00 94.19 175 GLU A C 1
ATOM 1495 O O . GLU A 1 175 ? -22.855 -1.983 25.988 1.00 94.19 175 GLU A O 1
ATOM 1500 N N . GLN A 1 176 ? -21.850 -3.572 24.776 1.00 94.25 176 GLN A N 1
ATOM 1501 C CA . GLN A 1 176 ? -22.734 -4.645 25.250 1.00 94.25 176 GLN A CA 1
ATOM 1502 C C . GLN A 1 176 ? -22.684 -4.826 26.775 1.00 94.25 176 GLN A C 1
ATOM 1504 O O . GLN A 1 176 ? -23.731 -4.880 27.424 1.00 94.25 176 GLN A O 1
ATOM 1509 N N . LYS A 1 177 ? -21.486 -4.855 27.376 1.00 93.56 177 LYS A N 1
ATOM 1510 C CA . LYS A 1 177 ? -21.328 -4.948 28.842 1.00 93.56 177 LYS A CA 1
ATOM 1511 C C . LYS A 1 177 ? -21.950 -3.747 29.562 1.00 93.56 177 LYS A C 1
ATOM 1513 O O . LYS A 1 177 ? -22.509 -3.900 30.650 1.00 93.56 177 LYS A O 1
ATOM 1518 N N . CYS A 1 178 ? -21.871 -2.552 28.981 1.00 92.75 178 CYS A N 1
ATOM 1519 C CA . CYS A 1 178 ? -22.478 -1.357 29.558 1.00 92.75 178 CYS A CA 1
ATOM 1520 C C . CYS A 1 178 ? -24.003 -1.380 29.465 1.00 92.75 178 CYS A C 1
ATOM 1522 O O . CYS A 1 178 ? -24.657 -1.027 30.451 1.00 92.75 178 CYS A O 1
ATOM 1524 N N . HIS A 1 179 ? -24.575 -1.898 28.375 1.00 93.62 179 HIS A N 1
ATOM 1525 C CA . HIS A 1 179 ? -26.014 -2.148 28.276 1.00 93.62 179 HIS A CA 1
ATOM 1526 C C . HIS A 1 179 ? -26.522 -3.158 29.314 1.00 93.62 179 HIS A C 1
ATOM 1528 O O . HIS A 1 179 ? -27.596 -2.967 29.887 1.00 93.62 179 HIS A O 1
ATOM 1534 N N . GLU A 1 180 ? -25.752 -4.203 29.631 1.00 94.56 180 GLU A N 1
ATOM 1535 C CA . GLU A 1 180 ? -26.099 -5.125 30.722 1.00 94.56 180 GLU A CA 1
ATOM 1536 C C . GLU A 1 180 ? -26.151 -4.399 32.076 1.00 94.56 180 GLU A C 1
ATOM 1538 O O . GLU A 1 180 ? -27.103 -4.563 32.845 1.00 94.56 180 GLU A O 1
ATOM 1543 N N . LYS A 1 181 ? -25.170 -3.532 32.358 1.00 92.38 181 LYS A N 1
ATOM 1544 C CA . LYS A 1 181 ? -25.133 -2.730 33.594 1.00 92.38 181 LYS A CA 1
ATOM 1545 C C . LYS A 1 181 ? -26.262 -1.707 33.667 1.00 92.38 181 LYS A C 1
ATOM 1547 O O . LYS A 1 181 ? -26.838 -1.495 34.737 1.00 92.38 181 LYS A O 1
ATOM 1552 N N . GLU A 1 182 ? -26.616 -1.109 32.538 1.00 94.19 182 GLU A N 1
ATOM 1553 C CA . GLU A 1 182 ? -27.784 -0.243 32.421 1.00 94.19 182 GLU A CA 1
ATOM 1554 C C . GLU A 1 182 ? -29.076 -1.012 32.750 1.00 94.19 182 GLU A C 1
ATOM 1556 O O . GLU A 1 182 ? -29.914 -0.541 33.527 1.00 94.19 182 GLU A O 1
ATOM 1561 N N . ALA A 1 183 ? -29.226 -2.229 32.219 1.00 93.25 183 ALA A N 1
ATOM 1562 C CA . ALA A 1 183 ? -30.372 -3.091 32.486 1.00 93.25 183 ALA A CA 1
ATOM 1563 C C . ALA A 1 183 ? -30.455 -3.524 33.963 1.00 93.25 183 ALA A C 1
ATOM 1565 O O . ALA A 1 183 ? -31.549 -3.521 34.540 1.00 93.25 183 ALA A O 1
ATOM 1566 N N . GLU A 1 184 ? -29.326 -3.839 34.608 1.00 92.81 184 GLU A N 1
ATOM 1567 C CA . GLU A 1 184 ? -29.246 -4.117 36.052 1.00 92.81 184 GLU A CA 1
ATOM 1568 C C . GLU A 1 184 ? -29.737 -2.920 36.883 1.00 92.81 184 GLU A C 1
ATOM 1570 O O . GLU A 1 184 ? -30.596 -3.071 37.762 1.00 92.81 184 GLU A O 1
ATOM 1575 N N . TYR A 1 185 ? -29.252 -1.714 36.568 1.00 91.62 185 TYR A N 1
ATOM 1576 C CA . TYR A 1 185 ? -29.680 -0.480 37.228 1.00 91.62 185 TYR A CA 1
ATOM 1577 C C . TYR A 1 185 ? -31.177 -0.216 37.031 1.00 91.62 185 TYR A C 1
ATOM 1579 O O . TYR A 1 185 ? -31.893 0.053 38.002 1.00 91.62 185 TYR A O 1
ATOM 1587 N N . ASN A 1 186 ? -31.682 -0.359 35.805 1.00 90.81 186 ASN A N 1
ATOM 1588 C CA . ASN A 1 186 ? -33.103 -0.201 35.497 1.00 90.81 186 ASN A CA 1
ATOM 1589 C C . ASN A 1 186 ? -33.968 -1.236 36.232 1.00 90.81 186 ASN A C 1
ATOM 1591 O O . ASN A 1 186 ? -35.024 -0.897 36.770 1.00 90.81 186 ASN A O 1
ATOM 1595 N N . THR A 1 187 ? -33.501 -2.481 36.335 1.00 92.44 187 THR A N 1
ATOM 1596 C CA . THR A 1 187 ? -34.167 -3.537 37.109 1.00 92.44 187 THR A CA 1
ATOM 1597 C C . THR A 1 187 ? -34.225 -3.181 38.591 1.00 92.44 187 THR A C 1
ATOM 1599 O O . THR A 1 187 ? -35.275 -3.325 39.220 1.00 92.44 187 THR A O 1
ATOM 1602 N N . CYS A 1 188 ? -33.126 -2.684 39.165 1.00 89.00 188 CYS A N 1
ATOM 1603 C CA . CYS A 1 188 ? -33.116 -2.234 40.551 1.00 89.00 188 CYS A CA 1
ATOM 1604 C C . CYS A 1 188 ? -34.100 -1.077 40.770 1.00 89.00 188 CYS A C 1
ATOM 1606 O O . CYS A 1 188 ? -34.906 -1.122 41.704 1.00 89.00 188 CYS A O 1
ATOM 1608 N N . LYS A 1 189 ? -34.076 -0.072 39.885 1.00 87.44 189 LYS A N 1
ATOM 1609 C CA . LYS A 1 189 ? -34.936 1.116 39.955 1.00 87.44 189 LYS A CA 1
ATOM 1610 C C . LYS A 1 189 ? -36.424 0.759 39.904 1.00 87.44 189 LYS A C 1
ATOM 1612 O O . LYS A 1 189 ? -37.225 1.393 40.584 1.00 87.44 189 LYS A O 1
ATOM 1617 N N . ASN A 1 190 ? -36.781 -0.269 39.135 1.00 86.31 190 ASN A N 1
ATOM 1618 C CA . ASN A 1 190 ? -38.161 -0.712 38.946 1.00 86.31 190 ASN A CA 1
ATOM 1619 C C . ASN A 1 190 ? -38.616 -1.783 39.961 1.00 86.31 190 ASN A C 1
ATOM 1621 O O . ASN A 1 190 ? -39.768 -2.218 39.902 1.00 86.31 190 ASN A O 1
ATOM 1625 N N . LYS A 1 191 ? -37.764 -2.219 40.908 1.00 78.06 191 LYS A N 1
ATOM 1626 C CA . LYS A 1 191 ? -38.178 -3.165 41.961 1.00 78.06 191 LYS A CA 1
ATOM 1627 C C . LYS A 1 191 ? -39.197 -2.503 42.903 1.00 78.06 191 LYS A C 1
ATOM 1629 O O . LYS A 1 191 ? -38.851 -1.496 43.527 1.00 78.06 191 LYS A O 1
ATOM 1634 N N . PRO A 1 192 ? -40.383 -3.106 43.123 1.00 66.12 192 PRO A N 1
ATOM 1635 C CA . PRO A 1 192 ? -41.342 -2.619 44.111 1.00 66.12 192 PRO A CA 1
ATOM 1636 C C . PRO A 1 192 ? -40.690 -2.478 45.494 1.00 66.12 192 PRO A C 1
ATOM 1638 O O . PRO A 1 192 ? -39.895 -3.330 45.915 1.00 66.12 192 PRO A O 1
ATOM 1641 N N . SER A 1 193 ? -41.004 -1.403 46.220 1.00 59.94 193 SER A N 1
ATOM 1642 C CA . SER A 1 193 ? -40.650 -1.300 47.634 1.00 59.94 193 SER A CA 1
ATOM 1643 C C . SER A 1 193 ? -41.488 -2.320 48.404 1.00 59.94 193 SER A C 1
ATOM 1645 O O . SER A 1 193 ? -42.712 -2.244 48.449 1.00 59.94 193 SER A O 1
ATOM 1647 N N . TYR A 1 194 ? -40.833 -3.324 48.984 1.00 54.53 194 TYR A N 1
ATOM 1648 C CA . TYR A 1 194 ? -41.509 -4.280 49.851 1.00 54.53 194 TYR A CA 1
ATOM 1649 C C . TYR A 1 194 ? -41.968 -3.529 51.107 1.00 54.53 194 TYR A C 1
ATOM 1651 O O . TYR A 1 194 ? -41.139 -3.158 51.939 1.00 54.53 194 TYR A O 1
ATOM 1659 N N . GLN A 1 195 ? -43.269 -3.255 51.234 1.00 46.44 195 GLN A N 1
ATOM 1660 C CA . GLN A 1 195 ? -43.841 -2.847 52.514 1.00 46.44 195 GLN A CA 1
ATOM 1661 C C . GLN A 1 195 ? -43.931 -4.105 53.384 1.00 46.44 195 GLN A C 1
ATOM 1663 O O . GLN A 1 195 ? -44.624 -5.048 52.996 1.00 46.44 195 GLN A O 1
ATOM 1668 N N . PRO A 1 196 ? -43.226 -4.177 54.528 1.00 48.09 196 PRO A N 1
ATOM 1669 C CA . PRO A 1 196 ? -43.402 -5.303 55.429 1.00 48.09 196 PRO A CA 1
ATOM 1670 C C . PRO A 1 196 ? -44.871 -5.358 55.876 1.00 48.09 196 PRO A C 1
ATOM 1672 O O . PRO A 1 196 ? -45.471 -4.298 56.092 1.00 48.09 196 PRO A O 1
ATOM 1675 N N . PRO A 1 197 ? -45.466 -6.558 56.017 1.00 49.78 197 PRO A N 1
ATOM 1676 C CA . PRO A 1 197 ? -46.813 -6.677 56.545 1.00 49.78 197 PRO A CA 1
ATOM 1677 C C . PRO A 1 197 ? -46.877 -5.958 57.892 1.00 49.78 197 PRO A C 1
ATOM 1679 O O . PRO A 1 197 ? -46.078 -6.217 58.795 1.00 49.78 197 PRO A O 1
ATOM 1682 N N . SER A 1 198 ? -47.804 -5.005 57.993 1.00 49.56 198 SER A N 1
ATOM 1683 C CA . SER A 1 198 ? -48.143 -4.338 59.242 1.00 49.56 198 SER A CA 1
ATOM 1684 C C . SER A 1 198 ? -48.547 -5.420 60.240 1.00 49.56 198 SER A C 1
ATOM 1686 O O . SER A 1 198 ? -49.629 -5.994 60.133 1.00 49.56 198 SER A O 1
ATOM 1688 N N . TYR A 1 199 ? -47.659 -5.751 61.181 1.00 53.81 199 TYR A N 1
ATOM 1689 C CA . TYR A 1 199 ? -48.036 -6.559 62.331 1.00 53.81 199 TYR A CA 1
ATOM 1690 C C . TYR A 1 199 ? -49.060 -5.744 63.114 1.00 53.81 199 TYR A C 1
ATOM 1692 O O . TYR A 1 199 ? -48.722 -4.771 63.793 1.00 53.81 199 TYR A O 1
ATOM 1700 N N . GLY A 1 200 ? -50.331 -6.108 62.937 1.00 51.38 200 GLY A N 1
ATOM 1701 C CA . GLY A 1 200 ? -51.449 -5.520 63.647 1.00 51.38 200 GLY A CA 1
ATOM 1702 C C . GLY A 1 200 ? -51.158 -5.542 65.140 1.00 51.38 200 GLY A C 1
ATOM 1703 O O . GLY A 1 200 ? -50.942 -6.601 65.728 1.00 51.38 200 GLY A O 1
ATOM 1704 N N . LYS A 1 201 ? -51.133 -4.355 65.751 1.00 47.72 201 LYS A N 1
ATOM 1705 C CA . LYS A 1 201 ? -51.185 -4.209 67.203 1.00 47.72 201 LYS A CA 1
ATOM 1706 C C . LYS A 1 201 ? -52.406 -4.987 67.691 1.00 47.72 201 LYS A C 1
ATOM 1708 O O . LYS A 1 201 ? -53.536 -4.580 67.433 1.00 47.72 201 LYS A O 1
ATOM 1713 N N . SER A 1 202 ? -52.182 -6.098 68.386 1.00 47.62 202 SER A N 1
ATOM 1714 C CA . SER A 1 202 ? -53.224 -6.761 69.159 1.00 47.62 202 SER A CA 1
ATOM 1715 C C . SER A 1 202 ? -53.713 -5.769 70.213 1.00 47.62 202 SER A C 1
ATOM 1717 O O . SER A 1 202 ? -52.988 -5.455 71.162 1.00 47.62 202 SER A O 1
ATOM 1719 N N . ASN A 1 203 ? -54.917 -5.235 70.018 1.00 46.25 203 ASN A N 1
ATOM 1720 C CA . ASN A 1 203 ? -55.624 -4.481 71.041 1.00 46.25 203 ASN A CA 1
ATOM 1721 C C . ASN A 1 203 ? -55.761 -5.376 72.277 1.00 46.25 203 ASN A C 1
ATOM 1723 O O . ASN A 1 203 ? -56.459 -6.387 72.242 1.00 46.25 203 ASN A O 1
ATOM 1727 N N . LYS A 1 204 ? -55.091 -4.999 73.370 1.00 52.53 204 LYS A N 1
ATOM 1728 C CA . LYS A 1 204 ? -55.477 -5.446 74.707 1.00 52.53 204 LYS A CA 1
ATOM 1729 C C . LYS A 1 204 ? -56.826 -4.793 75.011 1.00 52.53 204 LYS A C 1
ATOM 1731 O O . LYS A 1 204 ? -56.873 -3.606 75.320 1.00 52.53 204 LYS A O 1
ATOM 1736 N N . GLY A 1 205 ? -57.901 -5.551 74.829 1.00 56.44 205 GLY A N 1
ATOM 1737 C CA . GLY A 1 205 ? -59.222 -5.244 75.363 1.00 56.44 205 GLY A CA 1
ATOM 1738 C C . GLY A 1 205 ? -59.376 -5.914 76.726 1.00 56.44 205 GLY A C 1
ATOM 1739 O O . GLY A 1 205 ? -59.120 -7.109 76.827 1.00 56.44 205 GLY A O 1
ATOM 1740 N N . TYR A 1 206 ? -59.696 -5.068 77.705 1.00 45.19 206 TYR A N 1
ATOM 1741 C CA . TYR A 1 206 ? -60.087 -5.247 79.110 1.00 45.19 206 TYR A CA 1
ATOM 1742 C C . TYR A 1 206 ? -60.543 -6.629 79.587 1.00 45.19 206 TYR A C 1
ATOM 1744 O O . TYR A 1 206 ? -61.424 -7.227 78.934 1.00 45.19 206 TYR A O 1
#

Sequence (206 aa):
MKFSMVAAASILAMGAMAAPSPAEGLVARTGYKNDKCYNEKDAWKQCEKYEDKQKKEYDQCVYYENKKKDDYYKCKKNDKYEICYKDYNKKKSYYDECKKDEKTYEDAYNRSYKDEGLKKKWQRKKQECDAKYNECEGYKKTCDSYQKDCSKYENEWHEYEQKCDKYEHEWHEYEQKCHEKEAEYNTCKNKPSYQPPSYGKSNKGY

Organism: Passalora fulva (NCBI:txid5499)

Radius of gyration: 39.22 Å; chains: 1; bounding box: 96×34×127 Å

Foldseek 3Di:
DDPDDPPPPPPPPPPDPDDPDPPPDDPPPPDDDPDQLVVLVVVLVVLVVVLVVLVVVLVVLVVVLVVLVVVLVVLVVVCLLVVLVVVLVVLVVVLVVLVVVLVVLVVVCVVPVNDVVSVVVSVVSVVVSVVSVVVSVVSVVVSVVSVVVSVVSVVVSVVSVVVSVVSVVVSVVSVVVSVVSVVVSVVSVPDDDDDDPPPDDDDPDD

pLDDT: mean 80.17, std 21.59, range [29.12, 97.44]

Secondary structure (DSSP, 8-state):
------------------------------S----TTHHHHHHHHHHHHHHHHHHHHHHHHHHHHHHHHHHHHHHHHT-HHHHHHHHHHHHHHHHHHHHHHHHHHHHHHHHTTS-HHHHHHHHHHHHHHHHHHHHHHHHHHHHHHHHHHHHHHHHHHHHHHHHHHHHHHHHHHHHHHHHHHHHHHHHHHTS---PPP---------